Protein AF-A0A8T9QA98-F1 (afdb_monomer)

Mean predicted aligned error: 7.24 Å

Structure (mmCIF, N/CA/C/O backbone):
data_AF-A0A8T9QA98-F1
#
_entry.id   AF-A0A8T9QA98-F1
#
loop_
_atom_site.group_PDB
_atom_site.id
_atom_site.type_symbol
_atom_site.label_atom_id
_atom_site.label_alt_id
_atom_site.label_comp_id
_atom_site.label_asym_id
_atom_site.label_entity_id
_atom_site.label_seq_id
_atom_site.pdbx_PDB_ins_code
_atom_site.Cartn_x
_atom_site.Cartn_y
_atom_site.Cartn_z
_atom_site.occupancy
_atom_site.B_iso_or_equiv
_atom_site.auth_seq_id
_atom_site.auth_comp_id
_atom_site.auth_asym_id
_atom_site.auth_atom_id
_atom_site.pdbx_PDB_model_num
ATOM 1 N N . MET A 1 1 ? -3.433 9.369 -14.664 1.00 54.75 1 MET A N 1
ATOM 2 C CA . MET A 1 1 ? -4.453 8.306 -14.718 1.00 54.75 1 MET A CA 1
ATOM 3 C C . MET A 1 1 ? -4.608 7.830 -16.145 1.00 54.75 1 MET A C 1
ATOM 5 O O . MET A 1 1 ? -4.966 8.622 -17.011 1.00 54.75 1 MET A O 1
ATOM 9 N N . LYS A 1 2 ? -4.275 6.567 -16.401 1.00 62.75 2 LYS A N 1
ATOM 10 C CA . LYS A 1 2 ? -4.572 5.900 -17.676 1.00 62.75 2 LYS A CA 1
ATOM 11 C C . LYS A 1 2 ? -6.025 5.414 -17.640 1.00 62.75 2 LYS A C 1
ATOM 13 O O . LYS A 1 2 ? -6.578 5.207 -16.565 1.00 62.75 2 LYS A O 1
ATOM 18 N N . LEU A 1 3 ? -6.634 5.160 -18.800 1.00 60.25 3 LEU A N 1
ATOM 19 C CA . LEU A 1 3 ? -7.980 4.561 -18.889 1.00 60.25 3 LEU A CA 1
ATOM 20 C C . LEU A 1 3 ? -8.080 3.228 -18.110 1.00 60.25 3 LEU A C 1
ATOM 22 O O . LEU A 1 3 ? -9.134 2.874 -17.590 1.00 60.25 3 LEU A O 1
ATOM 26 N N . GLN A 1 4 ? -6.947 2.534 -17.968 1.00 66.62 4 GLN A N 1
ATOM 27 C CA . GLN A 1 4 ? -6.782 1.324 -17.161 1.00 66.62 4 GLN A CA 1
ATOM 28 C C . GLN A 1 4 ? -7.070 1.546 -15.667 1.00 66.62 4 GLN A C 1
ATOM 30 O O . GLN A 1 4 ? -7.683 0.679 -15.047 1.00 66.62 4 GLN A O 1
ATOM 35 N N . ASP A 1 5 ? -6.719 2.710 -15.100 1.00 69.81 5 ASP A N 1
ATOM 36 C CA . ASP A 1 5 ? -7.019 3.033 -13.698 1.00 69.81 5 ASP A CA 1
ATOM 37 C C . ASP A 1 5 ? -8.541 3.088 -13.469 1.00 69.81 5 ASP A C 1
ATOM 39 O O . ASP A 1 5 ? -9.022 2.646 -12.429 1.00 69.81 5 ASP A O 1
ATOM 43 N N . LEU A 1 6 ? -9.322 3.572 -14.442 1.00 70.75 6 LEU A N 1
ATOM 44 C CA . LEU A 1 6 ? -10.775 3.740 -14.303 1.00 70.75 6 LEU A CA 1
ATOM 45 C C . LEU A 1 6 ? -11.527 2.398 -14.259 1.00 70.75 6 LEU A C 1
ATOM 47 O O . LEU A 1 6 ? -12.537 2.279 -13.570 1.00 70.75 6 LEU A O 1
ATOM 51 N N . LEU A 1 7 ? -11.024 1.387 -14.972 1.00 77.81 7 LEU A N 1
ATOM 52 C CA . LEU A 1 7 ? -11.632 0.054 -15.053 1.00 77.81 7 LEU A CA 1
ATOM 53 C C . LEU A 1 7 ? -11.106 -0.903 -13.978 1.00 77.81 7 LEU A C 1
ATOM 55 O O . LEU A 1 7 ? -11.885 -1.630 -13.366 1.00 77.81 7 LEU A O 1
ATOM 59 N N . LEU A 1 8 ? -9.796 -0.905 -13.719 1.00 81.81 8 LEU A N 1
ATOM 60 C CA . LEU A 1 8 ? -9.187 -1.853 -12.781 1.00 81.81 8 LEU A CA 1
ATOM 61 C C . LEU A 1 8 ? -9.444 -1.469 -11.323 1.00 81.81 8 LEU A C 1
ATOM 63 O O . LEU A 1 8 ? -9.686 -2.345 -10.496 1.00 81.81 8 LEU A O 1
ATOM 67 N N . THR A 1 9 ? -9.452 -0.177 -10.994 1.00 83.19 9 THR A N 1
ATOM 68 C CA . THR A 1 9 ? -9.669 0.290 -9.615 1.00 83.19 9 THR A CA 1
ATOM 69 C C . THR A 1 9 ? -10.980 -0.214 -8.993 1.00 83.19 9 THR A C 1
ATOM 71 O O . THR A 1 9 ? -10.912 -0.754 -7.888 1.00 83.19 9 THR A O 1
ATOM 74 N N . PRO A 1 10 ? -12.165 -0.116 -9.637 1.00 85.75 10 PRO A N 1
ATOM 75 C CA . PRO A 1 10 ? -13.402 -0.636 -9.047 1.00 85.75 10 PRO A CA 1
ATOM 76 C C . PRO A 1 10 ? -13.395 -2.163 -8.887 1.00 85.75 10 PRO A C 1
ATOM 78 O O . PRO A 1 10 ? -13.896 -2.666 -7.881 1.00 85.75 10 PRO A O 1
ATOM 81 N N . ILE A 1 11 ? -12.777 -2.901 -9.816 1.00 88.38 11 ILE A N 1
ATOM 82 C CA . ILE A 1 11 ? -12.639 -4.364 -9.724 1.00 88.38 11 ILE A CA 1
ATOM 83 C C . ILE A 1 11 ? -11.776 -4.735 -8.514 1.00 88.38 11 ILE A C 1
ATOM 85 O O . ILE A 1 11 ? -12.178 -5.547 -7.680 1.00 88.38 11 ILE A O 1
ATOM 89 N N . TYR A 1 12 ? -10.614 -4.099 -8.366 1.00 88.12 12 TYR A N 1
ATOM 90 C CA . TYR A 1 12 ? -9.729 -4.341 -7.230 1.00 88.12 12 TYR A CA 1
ATOM 91 C C . TYR A 1 12 ? -10.344 -3.896 -5.906 1.00 88.12 12 TYR A C 1
ATOM 93 O O . TYR A 1 12 ? -10.205 -4.604 -4.913 1.00 88.12 12 TYR A O 1
ATOM 10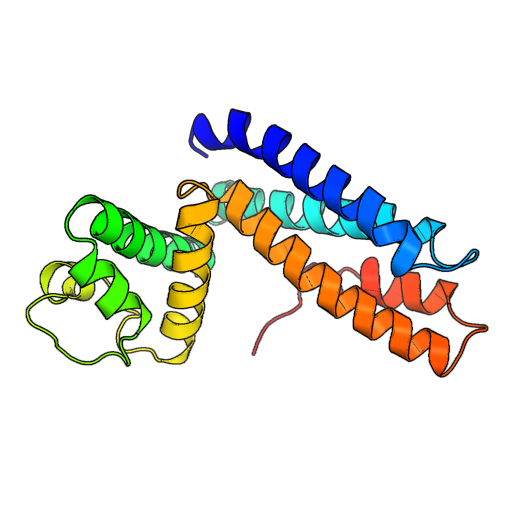1 N N . LEU A 1 13 ? -11.084 -2.785 -5.876 1.00 89.00 13 LEU A N 1
ATOM 102 C CA . LEU A 1 13 ? -11.862 -2.394 -4.699 1.00 89.00 13 LEU A CA 1
ATOM 103 C C . LEU A 1 13 ? -12.863 -3.482 -4.307 1.00 89.00 13 LEU A C 1
ATOM 105 O O . LEU A 1 13 ? -12.940 -3.823 -3.128 1.00 89.00 13 LEU A O 1
ATOM 109 N N . ALA A 1 14 ? -13.589 -4.059 -5.268 1.00 90.81 14 ALA A N 1
ATOM 110 C CA . ALA A 1 14 ? -14.512 -5.157 -4.996 1.00 90.81 14 ALA A CA 1
ATOM 111 C C . ALA A 1 14 ? -13.785 -6.383 -4.419 1.00 90.81 14 ALA A C 1
ATOM 113 O O . ALA A 1 14 ? -14.246 -6.952 -3.429 1.00 90.81 14 ALA A O 1
ATOM 114 N N . ILE A 1 15 ? -12.616 -6.741 -4.963 1.00 91.19 15 ILE A N 1
ATOM 115 C CA . ILE A 1 15 ? -11.771 -7.825 -4.437 1.00 91.19 15 ILE A CA 1
ATOM 116 C C . ILE A 1 15 ? -11.319 -7.516 -3.003 1.00 91.19 15 ILE A C 1
ATOM 118 O O . ILE A 1 15 ? -11.490 -8.349 -2.112 1.00 91.19 15 ILE A O 1
ATOM 122 N N . PHE A 1 16 ? -10.797 -6.313 -2.742 1.00 91.62 16 PHE A N 1
ATOM 123 C CA . PHE A 1 16 ? -10.349 -5.919 -1.404 1.00 91.62 16 PHE A CA 1
ATOM 124 C C . PHE A 1 16 ? -11.488 -5.913 -0.392 1.00 91.62 16 PHE A C 1
ATOM 126 O O . PHE A 1 16 ? -11.302 -6.398 0.724 1.00 91.62 16 PHE A O 1
ATOM 133 N N . TYR A 1 17 ? -12.671 -5.420 -0.763 1.00 92.25 17 TYR A N 1
ATOM 134 C CA . TYR A 1 17 ? -13.841 -5.500 0.105 1.00 92.25 17 TYR A CA 1
ATOM 135 C C . TYR A 1 17 ? -14.284 -6.947 0.320 1.00 92.25 17 TYR A C 1
ATOM 137 O O . TYR A 1 17 ? -14.571 -7.310 1.457 1.00 92.25 17 TYR A O 1
ATOM 145 N N . GLY A 1 18 ? -14.273 -7.798 -0.709 1.00 91.25 18 GLY A N 1
ATOM 146 C CA . GLY A 1 18 ? -14.565 -9.229 -0.578 1.00 91.25 18 GLY A CA 1
ATOM 147 C C . GLY A 1 18 ? -13.649 -9.916 0.439 1.00 91.25 18 GLY A C 1
ATOM 148 O O . GLY A 1 18 ? -14.128 -10.555 1.381 1.00 91.25 18 GLY A O 1
ATOM 149 N N . ILE A 1 19 ? -12.335 -9.695 0.324 1.00 91.38 19 ILE A N 1
ATOM 150 C CA . ILE A 1 19 ? -11.340 -10.180 1.293 1.00 91.38 19 ILE A CA 1
ATOM 151 C C . ILE A 1 19 ? -11.619 -9.592 2.681 1.00 91.38 19 ILE A C 1
ATOM 153 O O . ILE A 1 19 ? -11.649 -10.326 3.670 1.00 91.38 19 ILE A O 1
ATOM 157 N N . ALA A 1 20 ? -11.877 -8.286 2.775 1.00 90.81 20 ALA A N 1
ATOM 158 C CA . ALA A 1 20 ? -12.156 -7.616 4.039 1.00 90.81 20 ALA A CA 1
ATOM 159 C C . ALA A 1 20 ? -13.390 -8.197 4.741 1.00 90.81 20 ALA A C 1
ATOM 161 O O . ALA A 1 20 ? -13.337 -8.456 5.942 1.00 90.81 20 ALA A O 1
ATOM 162 N N . TYR A 1 21 ? -14.484 -8.459 4.021 1.00 90.62 21 TYR A N 1
ATOM 163 C CA . TYR A 1 21 ? -15.680 -9.087 4.585 1.00 90.62 21 TYR A CA 1
ATOM 164 C C . TYR A 1 21 ? -15.427 -10.535 5.022 1.00 90.62 21 TYR A C 1
ATOM 166 O O . TYR A 1 21 ? -15.920 -10.921 6.085 1.00 90.62 21 TYR A O 1
ATOM 174 N N . GLY A 1 22 ? -14.621 -11.300 4.277 1.00 90.12 22 GLY A N 1
ATOM 175 C CA . GLY A 1 22 ? -14.226 -12.663 4.651 1.00 90.12 22 GLY A CA 1
ATOM 176 C C . GLY A 1 22 ? -13.334 -12.720 5.897 1.00 90.12 22 GLY A C 1
ATOM 177 O O . GLY A 1 22 ? -13.529 -13.559 6.777 1.00 90.12 22 GLY A O 1
ATOM 178 N N . VAL A 1 23 ? -12.383 -11.792 6.024 1.00 89.94 23 VAL A N 1
ATOM 179 C CA . VAL A 1 23 ? -11.446 -11.731 7.160 1.00 89.94 23 VAL A CA 1
ATOM 180 C C . VAL A 1 23 ? -12.087 -11.101 8.399 1.00 89.94 23 VAL A C 1
ATOM 182 O O . VAL A 1 23 ? -11.784 -11.516 9.519 1.00 89.94 23 VAL A O 1
ATOM 185 N N . ARG A 1 24 ? -13.025 -10.156 8.230 1.00 87.62 24 ARG A N 1
ATOM 186 C CA . ARG A 1 24 ? -13.707 -9.429 9.319 1.00 87.62 24 ARG A CA 1
ATOM 187 C C . ARG A 1 24 ? -14.248 -10.359 10.402 1.00 87.62 24 ARG A C 1
ATOM 189 O O . ARG A 1 24 ? -14.153 -10.021 11.575 1.00 87.62 24 ARG A O 1
ATOM 196 N N . GLY A 1 25 ? -14.799 -11.517 10.044 1.00 84.38 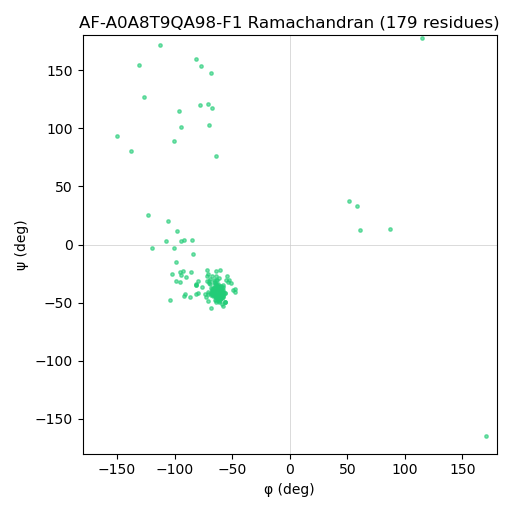25 GLY A N 1
ATOM 197 C CA . GLY A 1 25 ? -15.319 -12.477 11.026 1.00 84.38 25 GLY A CA 1
ATOM 198 C C . GLY A 1 25 ? -14.253 -13.046 11.970 1.00 84.38 25 GLY A C 1
ATOM 199 O O . GLY A 1 25 ? -14.558 -13.330 13.120 1.00 84.38 25 GLY A O 1
ATOM 200 N N . LYS A 1 26 ? -13.003 -13.167 11.506 1.00 87.00 26 LYS A N 1
ATOM 201 C CA . LYS A 1 26 ? -11.885 -13.751 12.265 1.00 87.00 26 LYS A CA 1
ATOM 202 C C . LYS A 1 26 ? -11.104 -12.720 13.081 1.00 87.00 26 LYS A C 1
ATOM 204 O O . LYS A 1 26 ? -10.511 -13.067 14.094 1.00 87.00 26 LYS A O 1
ATOM 209 N N . VAL A 1 27 ? -11.078 -11.463 12.631 1.00 85.94 27 VAL A N 1
ATOM 210 C CA . VAL A 1 27 ? -10.231 -10.404 13.219 1.00 85.94 27 VAL A CA 1
ATOM 211 C C . VAL A 1 27 ? -11.011 -9.361 14.021 1.00 85.94 27 VAL A C 1
ATOM 213 O O . VAL A 1 27 ? -10.428 -8.376 14.479 1.00 85.94 27 VAL A O 1
ATOM 216 N N . THR A 1 28 ? -12.329 -9.529 14.169 1.00 86.75 28 THR A N 1
ATOM 217 C CA . THR A 1 28 ? -13.191 -8.576 14.882 1.00 86.75 28 THR A CA 1
ATOM 218 C C . THR A 1 28 ? -14.091 -9.259 15.909 1.00 86.75 28 THR A C 1
ATOM 220 O O . THR A 1 28 ? -14.454 -10.418 15.757 1.00 86.75 28 THR A O 1
ATOM 223 N N . ASN A 1 29 ? -14.491 -8.497 16.930 1.00 84.06 29 ASN A N 1
ATOM 224 C CA . ASN A 1 29 ? -15.431 -8.896 17.980 1.00 84.06 29 ASN A CA 1
ATOM 225 C C . ASN A 1 29 ? -16.728 -8.081 17.854 1.00 84.06 29 ASN A C 1
ATOM 227 O O . ASN A 1 29 ? -16.764 -7.088 17.123 1.00 84.06 29 ASN A O 1
ATOM 231 N N . ALA A 1 30 ? -17.770 -8.423 18.623 1.00 83.38 30 ALA A N 1
ATOM 232 C CA . ALA A 1 30 ? -19.065 -7.724 18.609 1.00 83.38 30 ALA A CA 1
ATOM 233 C C . ALA A 1 30 ? -18.942 -6.184 18.675 1.00 83.38 30 ALA A C 1
ATOM 235 O O . ALA A 1 30 ? -19.639 -5.468 17.958 1.00 83.38 30 ALA A O 1
ATOM 236 N N . PHE A 1 31 ? -17.990 -5.672 19.462 1.00 80.88 31 PHE A N 1
ATOM 237 C CA . PHE A 1 31 ? -17.752 -4.234 19.627 1.00 80.88 31 PHE A CA 1
ATOM 238 C C . PHE A 1 31 ? -16.912 -3.594 18.509 1.00 80.88 31 PHE A C 1
ATOM 240 O O . PHE A 1 31 ? -17.142 -2.437 18.150 1.00 80.88 31 PHE A O 1
ATOM 247 N N . THR A 1 32 ? -15.940 -4.318 17.945 1.00 84.62 32 THR A N 1
ATOM 248 C CA . THR A 1 32 ? -14.973 -3.767 16.975 1.00 84.62 32 THR A CA 1
ATOM 249 C C . THR A 1 32 ? -15.414 -3.953 15.527 1.00 84.62 32 THR A C 1
ATOM 251 O O . THR A 1 32 ? -15.043 -3.169 14.653 1.00 84.62 32 THR A O 1
ATOM 254 N N . ARG A 1 33 ? -16.288 -4.932 15.270 1.00 85.94 33 ARG A N 1
ATOM 255 C CA . ARG A 1 33 ? -16.797 -5.293 13.942 1.00 85.94 33 ARG A CA 1
ATOM 256 C C . ARG A 1 33 ? -17.430 -4.120 13.196 1.00 85.94 33 ARG A C 1
ATOM 258 O O . ARG A 1 33 ? -17.380 -4.091 11.964 1.00 85.94 33 ARG A O 1
ATOM 265 N N . ARG A 1 34 ? -18.015 -3.157 13.915 1.00 86.88 34 ARG A N 1
ATOM 266 C CA . ARG A 1 34 ? -18.628 -1.948 13.337 1.00 86.88 34 ARG A CA 1
ATOM 267 C C . ARG A 1 34 ? -17.620 -0.937 12.782 1.00 86.88 34 ARG A C 1
ATOM 269 O O . ARG A 1 34 ? -17.995 -0.138 11.941 1.00 86.88 34 ARG A O 1
ATOM 276 N N . TYR A 1 35 ? -16.364 -0.984 13.228 1.00 87.00 35 TYR A N 1
ATOM 277 C CA . TYR A 1 35 ? -15.324 -0.027 12.835 1.00 87.00 35 TYR A CA 1
ATOM 278 C C . TYR A 1 35 ? -14.452 -0.509 11.680 1.00 87.00 35 TYR A C 1
ATOM 280 O O . TYR A 1 35 ? -13.904 0.316 10.964 1.00 87.00 35 TYR A O 1
ATOM 288 N N . PHE A 1 36 ? -14.353 -1.823 11.474 1.00 89.38 36 PHE A N 1
ATOM 289 C CA . PHE A 1 36 ? -13.436 -2.416 10.500 1.00 89.38 36 PHE A CA 1
ATOM 290 C C . PHE A 1 36 ? -13.653 -1.909 9.067 1.00 89.38 36 PHE A C 1
ATOM 292 O O . PHE A 1 36 ? -12.722 -1.412 8.445 1.00 89.38 36 PHE A O 1
ATOM 299 N N . ILE A 1 37 ? -14.890 -1.987 8.560 1.00 91.31 37 ILE A N 1
ATOM 300 C CA . ILE A 1 37 ? -15.201 -1.568 7.186 1.00 91.31 37 ILE A CA 1
ATOM 301 C C . ILE A 1 37 ? -15.129 -0.041 7.035 1.00 91.31 37 ILE A C 1
ATOM 303 O O . ILE A 1 37 ? -14.415 0.395 6.141 1.00 91.31 37 ILE A O 1
ATOM 307 N N . PRO A 1 38 ? -15.741 0.788 7.910 1.00 90.00 38 PRO A N 1
ATOM 308 C CA . PRO A 1 38 ? -15.594 2.242 7.806 1.00 90.00 38 PRO A CA 1
ATOM 309 C C . PRO A 1 38 ? -14.140 2.723 7.873 1.00 90.00 38 PRO A C 1
ATOM 311 O O . PRO A 1 38 ? -13.761 3.622 7.128 1.00 90.00 38 PRO A O 1
ATOM 314 N N . ALA A 1 39 ? -13.314 2.112 8.728 1.00 88.62 39 ALA A N 1
ATOM 315 C CA . ALA A 1 39 ? -11.899 2.450 8.828 1.00 88.62 39 ALA A CA 1
ATOM 316 C C . ALA A 1 39 ? -11.119 2.047 7.565 1.00 88.62 39 ALA A C 1
ATOM 318 O O . ALA A 1 39 ? -10.290 2.819 7.086 1.00 88.62 39 ALA A O 1
ATOM 319 N N . LEU A 1 40 ? -11.415 0.880 6.982 1.00 90.12 40 LEU A N 1
ATOM 320 C CA . LEU A 1 40 ? -10.834 0.463 5.705 1.00 90.12 40 LEU A CA 1
ATOM 321 C C . LEU A 1 40 ? -11.270 1.384 4.558 1.00 90.12 40 LEU A C 1
ATOM 323 O O . LEU A 1 40 ? -10.444 1.791 3.747 1.00 90.12 40 LEU A O 1
ATOM 327 N N . THR A 1 41 ? -12.549 1.758 4.506 1.00 90.38 41 THR A N 1
ATOM 328 C CA . THR A 1 41 ? -13.071 2.693 3.504 1.00 90.38 41 THR A CA 1
ATOM 329 C C . THR A 1 41 ? -12.389 4.047 3.616 1.00 90.38 41 THR A C 1
ATOM 331 O O . THR A 1 41 ? -11.921 4.564 2.606 1.00 90.38 41 THR A O 1
ATOM 334 N N . ALA A 1 42 ? -12.248 4.590 4.831 1.00 88.38 42 ALA A N 1
ATOM 335 C CA . ALA A 1 42 ? -11.470 5.804 5.057 1.00 88.38 42 ALA A CA 1
ATOM 336 C C . ALA A 1 42 ? -10.030 5.640 4.540 1.00 88.38 42 ALA A C 1
ATOM 338 O O . ALA A 1 42 ? -9.538 6.529 3.846 1.00 88.38 42 ALA A O 1
ATOM 339 N N . LYS A 1 43 ? -9.406 4.470 4.779 1.00 88.12 43 LYS A N 1
ATOM 340 C CA . LYS A 1 43 ? -8.056 4.136 4.299 1.00 88.12 43 LYS A CA 1
ATOM 341 C C . LYS A 1 43 ? -7.934 4.080 2.770 1.00 88.12 43 LYS A C 1
ATOM 343 O O . LYS A 1 43 ? -6.893 4.444 2.222 1.00 88.12 43 LYS A O 1
ATOM 348 N N . PHE A 1 44 ? -8.960 3.638 2.060 1.00 90.00 44 PHE A N 1
ATOM 349 C CA . PHE A 1 44 ? -8.943 3.634 0.598 1.00 90.00 44 PHE A CA 1
ATOM 350 C C . PHE A 1 44 ? -9.249 5.008 0.013 1.00 90.00 44 PHE A C 1
ATOM 352 O O . PHE A 1 44 ? -8.557 5.441 -0.906 1.00 90.00 44 PHE A O 1
ATOM 359 N N . VAL A 1 45 ? -10.218 5.727 0.580 1.00 89.06 45 VAL A N 1
ATOM 360 C CA . VAL A 1 45 ? -10.594 7.065 0.110 1.00 89.06 45 VAL A CA 1
ATOM 361 C C . VAL A 1 45 ? -9.424 8.035 0.216 1.00 89.06 45 VAL A C 1
ATOM 363 O O . VAL A 1 45 ? -9.127 8.713 -0.761 1.00 89.06 45 VAL A O 1
ATOM 366 N N . GLY A 1 46 ? -8.714 8.087 1.345 1.00 84.94 46 GLY A N 1
ATOM 367 C CA . GLY A 1 46 ? -7.566 8.991 1.451 1.00 84.94 46 GLY A CA 1
ATOM 368 C C . GLY A 1 46 ? -6.355 8.552 0.626 1.00 84.94 46 GLY A C 1
ATOM 369 O O . GLY A 1 46 ? -5.623 9.418 0.169 1.00 84.94 46 GLY A O 1
ATOM 370 N N . ALA A 1 47 ? -6.165 7.257 0.346 1.00 85.75 47 ALA A N 1
ATOM 371 C CA . ALA A 1 47 ? -5.097 6.795 -0.542 1.00 85.75 47 ALA A CA 1
ATOM 372 C C . ALA A 1 47 ? -5.361 7.245 -1.987 1.00 85.75 47 ALA A C 1
ATOM 374 O O . ALA A 1 47 ? -4.462 7.753 -2.656 1.00 85.75 47 ALA A O 1
ATOM 375 N N . ILE A 1 48 ? -6.614 7.130 -2.439 1.00 85.00 48 ILE A N 1
ATOM 376 C CA . ILE A 1 48 ? -7.051 7.644 -3.741 1.00 85.00 48 ILE A CA 1
ATOM 377 C C . ILE A 1 48 ? -6.951 9.173 -3.767 1.00 85.00 48 ILE A C 1
ATOM 379 O O . ILE A 1 48 ? -6.384 9.722 -4.707 1.00 85.00 48 ILE A O 1
ATOM 383 N N . ALA A 1 49 ? -7.447 9.866 -2.737 1.00 84.94 49 ALA A N 1
ATOM 384 C CA . ALA A 1 49 ? -7.402 11.325 -2.660 1.00 84.94 49 ALA A CA 1
ATOM 385 C C . ALA A 1 49 ? -5.963 11.858 -2.671 1.00 84.94 49 ALA A C 1
ATOM 387 O O . ALA A 1 49 ? -5.670 12.795 -3.407 1.00 84.94 49 ALA A O 1
ATOM 388 N N . LEU A 1 50 ? -5.050 11.232 -1.924 1.00 81.19 50 LEU A N 1
ATOM 389 C CA . LEU A 1 50 ? -3.629 11.572 -1.937 1.00 81.19 50 LEU A CA 1
ATOM 390 C C . LEU A 1 50 ? -3.042 11.376 -3.338 1.00 81.19 50 LEU A C 1
ATOM 392 O O . LEU A 1 50 ? -2.393 12.279 -3.858 1.00 81.19 50 LEU A O 1
ATOM 396 N N . GLY A 1 51 ? -3.327 10.242 -3.983 1.00 78.00 51 GLY A N 1
ATOM 397 C CA . GLY A 1 51 ? -2.899 9.987 -5.359 1.00 78.00 51 GLY A CA 1
ATOM 398 C C . GLY A 1 51 ? -3.407 11.041 -6.349 1.00 78.00 51 GLY A C 1
ATOM 399 O O . GLY A 1 51 ? -2.646 11.516 -7.190 1.00 78.00 51 GLY A O 1
ATOM 400 N N . LEU A 1 52 ? -4.667 11.466 -6.210 1.00 79.94 52 LEU A N 1
ATOM 401 C CA . LEU A 1 52 ? -5.256 12.541 -7.013 1.00 79.94 52 LEU A CA 1
ATOM 402 C C . LEU A 1 52 ? -4.563 13.885 -6.759 1.00 79.94 52 LEU A C 1
ATOM 404 O O . LEU A 1 52 ? -4.225 14.575 -7.716 1.00 79.94 52 LEU A O 1
ATOM 408 N N . VAL A 1 53 ? -4.304 14.248 -5.501 1.00 82.00 53 VAL A N 1
ATOM 409 C CA . VAL A 1 53 ? -3.606 15.496 -5.149 1.00 82.00 53 VAL A CA 1
ATOM 410 C C . VAL A 1 53 ? -2.188 15.504 -5.715 1.00 82.00 53 VAL A C 1
ATOM 412 O O . VAL A 1 53 ? -1.799 16.468 -6.370 1.00 82.00 53 VAL A O 1
ATOM 415 N N . TYR A 1 54 ? -1.419 14.429 -5.537 1.00 73.62 54 TYR A N 1
ATOM 416 C CA . TYR A 1 54 ? -0.073 14.343 -6.111 1.00 73.62 54 TYR A CA 1
ATOM 417 C C . TYR A 1 54 ? -0.108 14.489 -7.636 1.00 73.62 54 TYR A C 1
ATOM 419 O O . TYR A 1 54 ? 0.707 15.216 -8.201 1.00 73.62 54 TYR A O 1
ATOM 427 N N . GLN A 1 55 ? -1.076 13.854 -8.302 1.00 73.81 55 GLN A N 1
ATOM 428 C CA . GLN A 1 55 ? -1.172 13.895 -9.758 1.00 73.81 55 GLN A CA 1
ATOM 429 C C . GLN A 1 55 ? -1.637 15.239 -10.318 1.00 73.81 55 GLN A C 1
ATOM 431 O O . GLN A 1 55 ? -1.069 15.701 -11.303 1.00 73.81 55 GLN A O 1
ATOM 436 N N . PHE A 1 56 ? -2.676 15.843 -9.744 1.00 76.50 56 PHE A N 1
ATOM 437 C CA . PHE A 1 56 ? -3.303 17.042 -10.306 1.00 76.50 56 PHE A CA 1
ATOM 438 C C . PHE A 1 56 ? -2.759 18.347 -9.727 1.00 76.50 56 PHE A C 1
ATOM 440 O O . PHE A 1 56 ? -2.827 19.368 -10.403 1.00 76.50 56 PHE A O 1
ATOM 447 N N . TYR A 1 57 ? -2.230 18.328 -8.501 1.00 76.06 5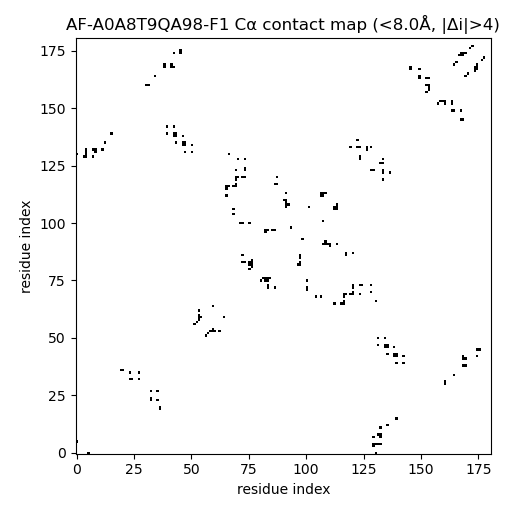7 TYR A N 1
ATOM 448 C CA . TYR A 1 57 ? -1.778 19.537 -7.814 1.00 76.06 57 TYR A CA 1
ATOM 449 C C . TYR A 1 57 ? -0.255 19.683 -7.809 1.00 76.06 57 TYR A C 1
ATOM 451 O O . TYR A 1 57 ? 0.257 20.749 -8.133 1.00 76.06 57 TYR A O 1
ATOM 459 N N . TYR A 1 58 ? 0.481 18.621 -7.464 1.00 71.62 58 TYR A N 1
ATOM 460 C CA . TYR A 1 58 ? 1.944 18.701 -7.350 1.00 71.62 58 TYR A CA 1
ATOM 461 C C . TYR A 1 58 ? 2.680 18.476 -8.673 1.00 71.62 58 TYR A C 1
ATOM 463 O O . TYR A 1 58 ? 3.818 18.917 -8.810 1.00 71.62 58 TYR A O 1
ATOM 471 N N . GLY A 1 59 ? 2.068 17.782 -9.640 1.00 64.06 59 GLY A N 1
ATOM 472 C CA . GLY A 1 59 ? 2.689 17.499 -10.941 1.00 64.06 59 GLY A CA 1
ATOM 473 C C . GLY A 1 59 ? 3.980 16.667 -10.859 1.00 64.06 59 GLY A C 1
ATOM 474 O O . GLY A 1 59 ? 4.712 16.576 -11.842 1.00 64.06 59 GLY A O 1
ATOM 475 N N . GLY A 1 60 ? 4.275 16.074 -9.695 1.00 70.75 60 GLY A N 1
ATOM 476 C CA . GLY A 1 60 ? 5.529 15.388 -9.395 1.00 70.75 60 GLY A CA 1
ATOM 477 C C . GLY A 1 60 ? 5.668 15.020 -7.913 1.00 70.75 60 GLY A C 1
ATOM 478 O O . GLY A 1 60 ? 4.693 15.018 -7.159 1.00 70.75 60 GLY A O 1
ATOM 479 N N . GLY A 1 61 ? 6.892 14.680 -7.502 1.00 77.25 61 GLY A N 1
ATOM 480 C CA . GLY A 1 61 ? 7.250 14.313 -6.128 1.00 77.25 61 GLY A CA 1
ATOM 481 C C . GLY A 1 61 ? 7.708 12.862 -5.986 1.00 77.25 61 GLY A C 1
ATOM 482 O O . GLY A 1 61 ? 7.695 12.090 -6.947 1.00 77.25 61 GLY A O 1
ATOM 483 N N . ASP A 1 62 ? 8.095 12.480 -4.769 1.00 78.81 62 ASP A N 1
ATOM 484 C CA . ASP A 1 62 ? 8.729 11.181 -4.525 1.00 78.81 62 ASP A CA 1
ATOM 485 C C . ASP A 1 62 ? 7.858 10.002 -4.952 1.00 78.81 62 ASP A C 1
ATOM 487 O O . ASP A 1 62 ? 8.351 9.056 -5.556 1.00 78.81 62 ASP A O 1
ATOM 491 N N . THR A 1 63 ? 6.542 10.088 -4.752 1.00 79.38 63 THR A N 1
ATOM 492 C CA . THR A 1 63 ? 5.586 9.067 -5.201 1.00 79.38 63 THR A CA 1
ATOM 493 C C . THR A 1 63 ? 5.670 8.806 -6.708 1.00 79.38 63 THR A C 1
ATOM 495 O O . THR A 1 63 ? 5.648 7.651 -7.133 1.00 79.38 63 THR A O 1
ATOM 498 N N . PHE A 1 64 ? 5.817 9.857 -7.522 1.00 81.56 64 PHE A N 1
ATOM 499 C CA . PHE A 1 64 ? 5.978 9.715 -8.972 1.00 81.56 64 PHE A CA 1
ATOM 500 C C . PHE A 1 64 ? 7.302 9.062 -9.327 1.00 81.56 64 PHE A C 1
ATOM 502 O O . PHE A 1 64 ? 7.353 8.174 -10.179 1.00 81.56 64 PHE A O 1
ATOM 509 N N . ASN A 1 65 ? 8.363 9.457 -8.638 1.00 85.44 65 ASN A N 1
ATOM 510 C CA . ASN A 1 65 ? 9.675 8.872 -8.828 1.00 85.44 65 ASN A CA 1
ATOM 511 C C . ASN A 1 65 ? 9.682 7.377 -8.478 1.00 85.44 65 ASN A C 1
ATOM 513 O O . ASN A 1 65 ? 10.145 6.568 -9.281 1.00 85.44 65 ASN A O 1
ATOM 517 N N . TYR A 1 66 ? 9.051 6.984 -7.365 1.00 86.94 66 TYR A N 1
ATOM 518 C CA . TYR A 1 66 ? 8.854 5.577 -7.009 1.00 86.94 66 TYR A CA 1
ATOM 519 C C . TYR A 1 66 ? 8.132 4.823 -8.125 1.00 86.94 66 TYR A C 1
ATOM 521 O O . TYR A 1 66 ? 8.619 3.791 -8.583 1.00 86.94 66 TYR A O 1
ATOM 529 N N . THR A 1 67 ? 7.013 5.359 -8.623 1.00 85.44 67 THR A N 1
ATOM 530 C CA . THR A 1 67 ? 6.263 4.711 -9.712 1.00 85.44 67 THR A CA 1
ATOM 531 C C . THR A 1 67 ? 7.049 4.628 -11.014 1.00 85.44 67 THR A C 1
ATOM 533 O O . THR A 1 67 ? 6.942 3.634 -11.722 1.00 85.44 67 THR A O 1
ATOM 536 N N . ARG A 1 68 ? 7.890 5.621 -11.317 1.00 87.81 68 ARG A N 1
ATOM 537 C CA . ARG A 1 68 ? 8.742 5.620 -12.509 1.00 87.81 68 ARG A CA 1
ATOM 538 C C . ARG A 1 68 ? 9.813 4.537 -12.431 1.00 87.81 68 ARG A C 1
ATOM 540 O O . ARG A 1 68 ? 10.050 3.847 -13.415 1.00 87.81 68 ARG A O 1
ATOM 547 N N . HIS A 1 69 ? 10.443 4.357 -11.273 1.00 89.06 69 HIS A N 1
ATOM 548 C CA . HIS A 1 69 ? 11.406 3.271 -11.083 1.00 89.06 69 HIS A CA 1
ATOM 549 C C . HIS A 1 69 ? 10.745 1.896 -11.128 1.00 89.06 69 HIS A C 1
ATOM 551 O O . HIS A 1 69 ? 11.284 0.975 -11.741 1.00 89.06 69 HIS A O 1
ATOM 557 N N . VAL A 1 70 ? 9.555 1.774 -10.543 1.00 90.62 70 VAL A N 1
ATOM 558 C CA . VAL A 1 70 ? 8.732 0.566 -10.643 1.00 90.62 70 VAL A CA 1
ATOM 559 C C . VAL A 1 70 ? 8.375 0.250 -12.095 1.00 90.62 70 VAL A C 1
ATOM 561 O O . VAL A 1 70 ? 8.467 -0.910 -12.483 1.00 90.62 70 VAL A O 1
ATOM 564 N N . ASP A 1 71 ? 8.020 1.251 -12.906 1.00 90.12 71 ASP A N 1
ATOM 565 C CA . ASP A 1 71 ? 7.697 1.078 -14.328 1.00 90.12 71 ASP A CA 1
ATOM 566 C C . ASP A 1 71 ? 8.887 0.514 -15.116 1.00 90.12 71 ASP A C 1
ATOM 568 O O . ASP A 1 71 ? 8.718 -0.384 -15.936 1.00 90.12 71 ASP A O 1
ATOM 572 N N . ILE A 1 72 ? 10.110 0.961 -14.814 1.00 90.06 72 ILE A N 1
ATOM 573 C CA . ILE A 1 72 ? 11.323 0.423 -15.446 1.00 90.06 72 ILE A CA 1
ATOM 574 C C . ILE A 1 72 ? 11.504 -1.067 -15.098 1.00 90.06 72 ILE A C 1
ATOM 576 O O . ILE A 1 72 ? 11.782 -1.867 -15.991 1.00 90.06 72 ILE A O 1
ATOM 580 N N . ILE A 1 73 ? 11.300 -1.467 -13.834 1.00 89.56 73 ILE A N 1
ATOM 581 C CA . ILE A 1 73 ? 11.366 -2.889 -13.438 1.00 89.56 73 ILE A CA 1
ATOM 582 C C . ILE A 1 73 ? 10.216 -3.684 -14.072 1.00 89.56 73 ILE A C 1
ATOM 584 O O . ILE A 1 73 ? 10.424 -4.798 -14.549 1.00 89.56 73 ILE A O 1
ATOM 588 N N . TYR A 1 74 ? 9.013 -3.112 -14.137 1.00 90.75 74 TYR A N 1
ATOM 589 C CA . TYR A 1 74 ? 7.855 -3.733 -14.780 1.00 90.75 74 TYR A CA 1
ATOM 590 C C . TYR A 1 74 ? 8.089 -3.985 -16.274 1.00 90.75 74 TYR A C 1
ATOM 592 O O . TYR A 1 74 ? 7.754 -5.047 -16.791 1.00 90.75 74 TYR A O 1
ATOM 600 N N . ARG A 1 75 ? 8.725 -3.046 -16.977 1.00 89.69 75 ARG A N 1
ATOM 601 C CA . ARG A 1 75 ? 9.139 -3.241 -18.371 1.00 89.69 75 ARG A CA 1
ATOM 602 C C . ARG A 1 75 ? 10.205 -4.323 -18.506 1.00 89.69 75 ARG A C 1
ATOM 604 O O . ARG A 1 75 ? 10.091 -5.163 -19.396 1.00 89.69 75 ARG A O 1
ATOM 611 N N . ALA A 1 76 ? 11.174 -4.361 -17.589 1.00 89.25 76 ALA A N 1
ATOM 612 C CA . ALA A 1 76 ? 12.166 -5.432 -17.550 1.00 89.25 76 ALA A CA 1
ATOM 613 C C . ALA A 1 76 ? 11.502 -6.812 -17.412 1.00 89.25 76 ALA A C 1
ATOM 615 O O . ALA A 1 76 ? 11.969 -7.760 -18.028 1.00 89.25 76 ALA A O 1
ATOM 616 N N . PHE A 1 77 ? 10.382 -6.940 -16.688 1.00 88.38 77 PHE A N 1
ATOM 617 C CA . PHE A 1 77 ? 9.653 -8.213 -16.607 1.00 88.38 77 PHE A CA 1
ATOM 618 C C . PHE A 1 77 ? 9.117 -8.704 -17.956 1.00 88.38 77 PHE A C 1
ATOM 620 O O . PHE A 1 77 ? 9.074 -9.913 -18.173 1.00 88.38 77 PHE A O 1
ATOM 627 N N . GLY A 1 78 ? 8.715 -7.796 -18.851 1.00 87.12 78 GLY A N 1
ATOM 628 C CA . GLY A 1 78 ? 8.236 -8.145 -20.192 1.00 87.12 78 GLY A CA 1
ATOM 629 C C . GLY A 1 78 ? 9.358 -8.391 -21.203 1.00 87.12 78 GLY A C 1
ATOM 630 O O . GLY A 1 78 ? 9.213 -9.235 -22.081 1.00 87.12 78 GLY A O 1
ATOM 631 N N . GLU A 1 79 ? 10.473 -7.669 -21.082 1.00 89.31 79 GLU A N 1
ATOM 632 C CA . GLU A 1 79 ? 11.605 -7.755 -22.015 1.00 89.31 79 GLU A CA 1
ATOM 633 C C . GLU A 1 79 ? 12.599 -8.869 -21.635 1.00 89.31 79 GLU A C 1
ATOM 635 O O . GLU A 1 79 ? 13.037 -9.641 -22.485 1.00 89.31 79 GLU A O 1
ATOM 640 N N . SER A 1 80 ? 12.958 -8.972 -20.353 1.00 90.31 80 SER A N 1
ATOM 641 C CA . SER A 1 80 ? 13.900 -9.958 -19.819 1.00 90.31 80 SER A CA 1
ATOM 642 C C . SER A 1 80 ? 13.551 -10.305 -18.365 1.00 90.31 80 SER A C 1
ATOM 644 O O . SER A 1 80 ? 14.040 -9.663 -17.426 1.00 90.31 80 SER A O 1
ATOM 646 N N . PRO A 1 81 ? 12.752 -11.367 -18.135 1.00 87.25 81 PRO A N 1
ATOM 647 C CA . PRO A 1 81 ? 12.380 -11.804 -16.787 1.00 87.25 81 PRO A CA 1
ATOM 648 C C . PRO A 1 81 ? 13.591 -12.045 -15.874 1.00 87.25 81 PRO A C 1
ATOM 650 O O . PRO A 1 81 ? 13.537 -11.785 -14.674 1.00 87.25 81 PRO A O 1
ATOM 653 N N . VAL A 1 82 ? 14.714 -12.485 -16.451 1.00 88.94 82 VAL A N 1
ATOM 654 C CA . VAL A 1 82 ? 15.981 -12.688 -15.735 1.00 88.94 82 VAL A CA 1
ATOM 655 C C . VAL A 1 82 ? 16.535 -11.364 -15.204 1.00 88.94 82 VAL A C 1
ATOM 657 O O . VAL A 1 82 ? 16.944 -11.297 -14.044 1.00 88.94 82 VAL A O 1
ATOM 660 N N . ALA A 1 83 ? 16.523 -10.302 -16.015 1.00 88.25 83 ALA A N 1
ATOM 661 C CA . ALA A 1 83 ? 16.960 -8.977 -15.583 1.00 88.25 83 ALA A CA 1
ATOM 662 C C . ALA A 1 83 ? 16.045 -8.414 -14.487 1.00 88.25 83 ALA A C 1
ATOM 664 O O . ALA A 1 83 ? 16.537 -7.854 -13.510 1.00 88.25 83 ALA A O 1
ATOM 665 N N . ALA A 1 84 ? 14.730 -8.620 -14.597 1.00 87.62 84 ALA A N 1
ATOM 666 C CA . ALA A 1 84 ? 13.768 -8.167 -13.594 1.00 87.62 84 ALA A CA 1
ATOM 667 C C . ALA A 1 84 ? 13.945 -8.859 -12.234 1.00 87.62 84 ALA A C 1
ATOM 669 O O . ALA A 1 84 ? 13.975 -8.193 -11.198 1.00 87.62 84 ALA A O 1
ATOM 670 N N . ILE A 1 85 ? 14.132 -10.183 -12.224 1.00 89.12 85 ILE A N 1
ATOM 671 C CA . ILE A 1 85 ? 14.404 -10.936 -10.989 1.00 89.12 85 ILE A CA 1
ATOM 672 C C . ILE A 1 85 ? 15.721 -10.460 -10.368 1.00 89.12 85 ILE A C 1
ATOM 674 O O . ILE A 1 85 ? 15.770 -10.174 -9.172 1.00 89.12 85 ILE A O 1
ATOM 678 N N . LYS A 1 86 ? 16.774 -10.295 -11.175 1.00 89.62 86 LYS A N 1
ATOM 679 C CA . LYS A 1 86 ? 18.054 -9.750 -10.701 1.00 89.62 86 LYS A CA 1
ATOM 680 C C . LYS A 1 86 ? 17.913 -8.342 -10.121 1.00 89.62 86 LYS A C 1
ATOM 682 O O . LYS A 1 86 ? 18.510 -8.061 -9.090 1.00 89.62 86 LYS A O 1
ATOM 687 N N . LEU A 1 87 ? 17.100 -7.476 -10.725 1.00 88.38 87 LEU A N 1
ATOM 688 C CA . LEU A 1 87 ? 16.813 -6.137 -10.197 1.00 88.38 87 LEU A CA 1
ATOM 689 C C . LEU A 1 87 ? 16.117 -6.191 -8.832 1.00 88.38 87 LEU A C 1
ATOM 691 O O . LEU A 1 87 ? 16.446 -5.399 -7.954 1.00 88.38 87 LEU A O 1
ATOM 695 N N . ILE A 1 88 ? 15.203 -7.139 -8.616 1.00 87.94 88 ILE A N 1
ATOM 696 C CA . ILE A 1 88 ? 14.511 -7.297 -7.327 1.00 87.94 88 ILE A CA 1
ATOM 697 C C . ILE A 1 88 ? 15.455 -7.764 -6.222 1.00 87.94 88 ILE A C 1
ATOM 699 O O . ILE A 1 88 ? 15.332 -7.310 -5.089 1.00 87.94 88 ILE A O 1
ATOM 703 N N . PHE A 1 89 ? 16.410 -8.639 -6.526 1.00 88.12 89 PHE A N 1
ATOM 704 C CA . PHE A 1 89 ? 17.365 -9.140 -5.530 1.00 88.12 89 PHE A CA 1
ATOM 705 C C . PHE A 1 89 ? 18.687 -8.363 -5.497 1.00 88.12 89 PHE A C 1
ATOM 707 O O . PHE A 1 89 ? 19.578 -8.691 -4.715 1.00 88.12 89 PHE A O 1
ATOM 714 N N . SER A 1 90 ? 18.810 -7.312 -6.306 1.00 85.94 90 SER A N 1
ATOM 715 C CA . SER A 1 90 ? 19.989 -6.455 -6.340 1.00 85.94 90 SER A CA 1
ATOM 716 C C . SER A 1 90 ? 20.136 -5.634 -5.055 1.00 85.94 90 SER A C 1
ATOM 718 O O . SER A 1 90 ? 19.154 -5.199 -4.444 1.00 85.94 90 SER A O 1
ATOM 720 N N . HIS A 1 91 ? 21.393 -5.380 -4.689 1.00 81.56 91 HIS A N 1
ATOM 721 C CA . HIS A 1 91 ? 21.803 -4.493 -3.599 1.00 81.56 91 HIS A CA 1
ATOM 722 C C . HIS A 1 91 ? 22.381 -3.160 -4.114 1.00 81.56 91 HIS A C 1
ATOM 724 O O . HIS A 1 91 ? 23.102 -2.479 -3.394 1.00 81.56 91 HIS A O 1
ATOM 730 N N . GLY A 1 92 ? 22.071 -2.780 -5.359 1.00 78.50 92 GLY A N 1
ATOM 731 C CA . GLY A 1 92 ? 22.623 -1.581 -6.007 1.00 78.50 92 GLY A CA 1
ATOM 732 C C . GLY A 1 92 ? 23.956 -1.827 -6.724 1.00 78.50 92 GLY A C 1
ATOM 733 O O . GLY A 1 92 ? 24.650 -0.882 -7.099 1.00 78.50 92 GLY A O 1
ATOM 734 N N . GLU A 1 93 ? 24.318 -3.094 -6.926 1.00 84.19 93 GLU A N 1
ATOM 735 C CA . GLU A 1 93 ? 25.550 -3.503 -7.601 1.00 84.19 93 GLU A CA 1
ATOM 736 C C . GLU A 1 93 ? 25.444 -3.353 -9.122 1.00 84.19 93 GLU A C 1
ATOM 738 O O . GLU A 1 93 ? 24.357 -3.406 -9.706 1.00 84.19 93 GLU A O 1
ATOM 743 N N . PHE A 1 94 ? 26.583 -3.165 -9.785 1.00 80.88 94 PHE A N 1
ATOM 744 C CA . PHE A 1 94 ? 26.629 -3.154 -11.241 1.00 80.88 94 PHE A CA 1
ATOM 745 C C . PHE A 1 94 ? 26.574 -4.590 -11.778 1.00 80.88 94 PHE A C 1
ATOM 747 O O . PHE A 1 94 ? 27.469 -5.386 -11.509 1.00 80.88 94 PHE A O 1
ATOM 754 N N . ASP A 1 95 ? 25.551 -4.899 -12.573 1.00 84.75 95 ASP A N 1
ATOM 755 C CA . ASP A 1 95 ? 25.435 -6.153 -13.321 1.00 84.75 95 ASP A CA 1
ATOM 756 C C . ASP A 1 95 ? 25.201 -5.808 -14.805 1.00 84.75 95 ASP A C 1
ATOM 758 O O . ASP A 1 95 ? 24.273 -5.050 -15.105 1.00 84.75 95 ASP A O 1
ATOM 762 N N . PRO A 1 96 ? 25.997 -6.344 -15.752 1.00 83.19 96 PRO A N 1
ATOM 763 C CA . PRO A 1 96 ? 25.799 -6.121 -17.186 1.00 83.19 96 PRO A CA 1
ATOM 764 C C . PRO A 1 96 ? 24.381 -6.439 -17.677 1.00 83.19 96 PRO A C 1
ATOM 766 O O . PRO A 1 96 ? 23.893 -5.800 -18.606 1.00 83.19 96 PRO A O 1
ATOM 769 N N . VAL A 1 97 ? 23.701 -7.399 -17.041 1.00 84.38 97 VAL A N 1
ATOM 770 C CA . VAL A 1 97 ? 22.330 -7.805 -17.387 1.00 84.38 97 VAL A CA 1
ATOM 771 C C . VAL A 1 97 ? 21.305 -6.744 -16.977 1.00 84.38 97 VAL A C 1
ATOM 773 O O . VAL A 1 97 ? 20.280 -6.590 -17.636 1.00 84.38 97 VAL A O 1
ATOM 776 N N . THR A 1 98 ? 21.564 -6.001 -15.899 1.00 85.81 98 THR A N 1
ATOM 777 C CA . THR A 1 98 ? 20.652 -4.963 -15.388 1.00 85.81 98 THR A CA 1
ATOM 778 C C . THR A 1 98 ? 21.058 -3.553 -15.820 1.00 85.81 98 THR A C 1
ATOM 780 O O . THR A 1 98 ? 20.225 -2.649 -15.773 1.00 85.81 98 THR A O 1
ATOM 783 N N . ALA A 1 99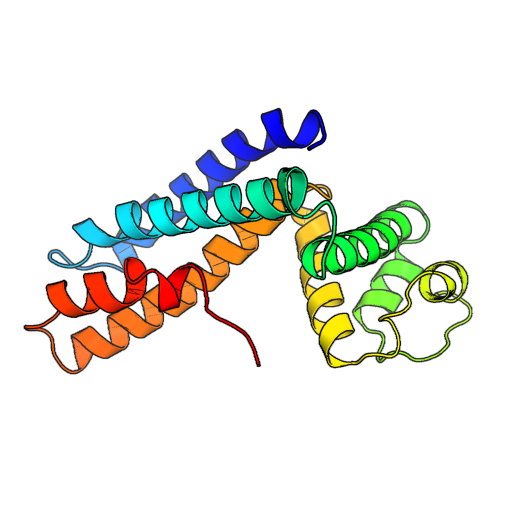 ? 22.291 -3.367 -16.305 1.00 84.31 99 ALA A N 1
ATOM 784 C CA . ALA A 1 99 ? 22.855 -2.095 -16.763 1.00 84.31 99 ALA A CA 1
ATOM 785 C C . ALA A 1 99 ? 21.946 -1.273 -17.707 1.00 84.31 99 ALA A C 1
ATOM 787 O O . ALA A 1 99 ? 21.847 -0.059 -17.499 1.00 84.31 99 ALA A O 1
ATOM 788 N N . PRO A 1 100 ? 21.221 -1.874 -18.679 1.00 86.19 100 PRO A N 1
ATOM 789 C CA . PRO A 1 100 ? 20.301 -1.124 -19.542 1.00 86.19 100 PRO A CA 1
ATOM 790 C C . PRO A 1 100 ? 19.154 -0.443 -18.780 1.00 86.19 100 PRO A C 1
ATOM 792 O O . PRO A 1 100 ? 18.662 0.603 -19.194 1.00 86.19 100 PRO A O 1
ATOM 795 N N . TYR A 1 101 ? 18.740 -1.018 -17.648 1.00 85.94 101 TYR A N 1
ATOM 796 C CA . TYR A 1 101 ? 17.640 -0.523 -16.822 1.00 85.94 101 TYR A CA 1
ATOM 797 C C . TYR A 1 101 ? 18.143 0.424 -15.728 1.00 85.94 101 TYR A C 1
ATOM 799 O O . TYR A 1 101 ? 17.579 1.502 -15.521 1.00 85.94 101 TYR A O 1
ATOM 807 N N . THR A 1 102 ? 19.234 0.054 -15.051 1.00 85.75 102 THR A N 1
ATOM 808 C CA . THR A 1 102 ? 19.770 0.795 -13.897 1.00 85.75 102 THR A CA 1
ATOM 809 C C . THR A 1 102 ? 20.328 2.164 -14.276 1.00 85.75 102 THR A C 1
ATOM 811 O O . THR A 1 102 ? 20.245 3.086 -13.469 1.00 85.75 102 THR A O 1
ATOM 814 N N . GLY A 1 103 ? 20.793 2.353 -15.518 1.00 80.56 103 GLY A N 1
ATOM 815 C CA . GLY A 1 103 ? 21.278 3.649 -16.012 1.00 80.56 103 GLY A CA 1
ATOM 816 C C . GLY A 1 103 ? 20.232 4.773 -15.988 1.00 80.56 103 GLY A C 1
ATOM 817 O O . GLY A 1 103 ? 20.588 5.945 -15.923 1.00 80.56 103 GLY A O 1
ATOM 818 N N . THR A 1 104 ? 18.940 4.430 -15.980 1.00 82.06 104 THR A N 1
ATOM 819 C CA . THR A 1 104 ? 17.832 5.399 -15.869 1.00 82.06 104 THR A CA 1
ATOM 820 C C . THR A 1 104 ? 17.251 5.491 -14.453 1.00 82.06 104 THR A C 1
ATOM 822 O O . THR A 1 104 ? 16.367 6.310 -14.187 1.00 82.06 104 THR A O 1
ATOM 825 N N . MET A 1 105 ? 17.755 4.674 -13.522 1.00 85.50 105 MET A N 1
ATOM 826 C CA . MET A 1 105 ? 17.307 4.619 -12.136 1.00 85.50 105 MET A CA 1
ATOM 827 C C . MET A 1 105 ? 18.253 5.387 -11.209 1.00 85.50 105 MET A C 1
ATOM 829 O O . MET A 1 105 ? 19.164 4.817 -10.614 1.00 85.50 105 MET A O 1
ATOM 833 N N . TYR A 1 106 ? 18.009 6.680 -11.015 1.00 85.19 106 TYR A N 1
ATOM 834 C CA . TYR A 1 106 ? 18.850 7.492 -10.131 1.00 85.19 106 TYR A CA 1
ATOM 835 C C . TYR A 1 106 ? 18.810 7.046 -8.649 1.00 85.19 106 TYR A C 1
ATOM 837 O O . TYR A 1 106 ? 19.809 7.193 -7.949 1.00 85.19 106 TYR A O 1
ATOM 845 N N . TRP A 1 107 ? 17.720 6.418 -8.182 1.00 84.94 107 TRP A N 1
ATOM 846 C CA . TRP A 1 107 ? 17.631 5.812 -6.842 1.00 84.94 107 TRP A CA 1
ATOM 847 C C . TRP A 1 107 ? 18.183 4.386 -6.731 1.00 84.94 107 TRP A C 1
ATOM 849 O O . TRP A 1 107 ? 18.129 3.805 -5.655 1.00 84.94 107 TRP A O 1
ATOM 859 N N . TYR A 1 108 ? 18.771 3.816 -7.787 1.00 83.56 108 TYR A N 1
ATOM 860 C CA . TYR A 1 108 ? 19.314 2.451 -7.739 1.00 83.56 108 TYR A CA 1
ATOM 861 C C . TYR A 1 108 ? 20.424 2.269 -6.693 1.00 83.56 108 TYR A C 1
ATOM 863 O O . TYR A 1 108 ? 20.514 1.229 -6.048 1.00 83.56 108 TYR A O 1
ATOM 871 N N . LYS A 1 109 ? 21.252 3.302 -6.494 1.00 82.88 109 LYS A N 1
ATOM 872 C CA . LYS A 1 109 ? 22.321 3.302 -5.482 1.00 82.88 109 LYS A CA 1
ATOM 873 C C . LYS A 1 109 ? 21.839 3.705 -4.086 1.00 82.88 109 LYS A C 1
ATOM 875 O O . LYS A 1 109 ? 22.609 3.623 -3.134 1.00 82.88 109 LYS A O 1
ATOM 880 N N . SER A 1 110 ? 20.593 4.160 -3.962 1.00 86.62 110 SER A N 1
ATOM 881 C CA . SER A 1 110 ? 20.031 4.619 -2.698 1.00 86.62 110 SER A CA 1
ATOM 882 C C . SER A 1 110 ? 19.281 3.470 -2.034 1.00 86.62 110 SER A C 1
ATOM 884 O O . SER A 1 110 ? 18.180 3.111 -2.444 1.00 86.62 110 SER A O 1
ATOM 886 N N . ALA A 1 111 ? 19.910 2.833 -1.043 1.00 84.00 111 ALA A N 1
ATOM 887 C CA . ALA A 1 111 ? 19.433 1.567 -0.483 1.00 84.00 111 ALA A CA 1
ATOM 888 C C . ALA A 1 111 ? 18.000 1.646 0.081 1.00 84.00 111 ALA A C 1
ATOM 890 O O . ALA A 1 111 ? 17.226 0.697 -0.075 1.00 84.00 111 ALA A O 1
ATOM 891 N N . THR A 1 112 ? 17.643 2.775 0.698 1.00 87.00 112 THR A N 1
ATOM 892 C CA . T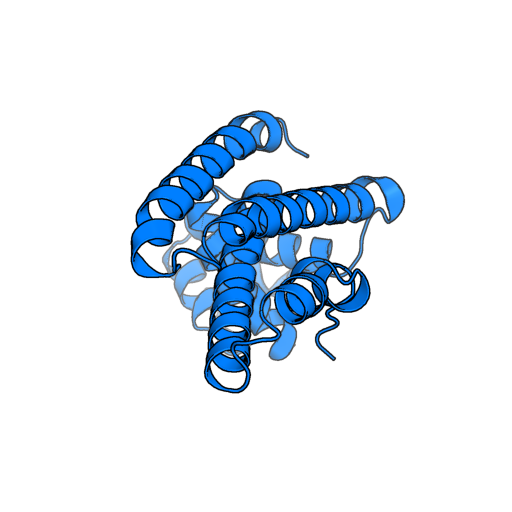HR A 1 112 ? 16.335 3.004 1.328 1.00 87.00 112 THR A CA 1
ATOM 893 C C . THR A 1 112 ? 15.222 3.086 0.286 1.00 87.00 112 THR A C 1
ATOM 895 O O . THR A 1 112 ? 14.259 2.319 0.325 1.00 87.00 112 THR A O 1
ATOM 898 N N . GLU A 1 113 ? 15.374 3.965 -0.698 1.00 88.12 113 GLU A N 1
ATOM 899 C CA . GLU A 1 113 ? 14.412 4.182 -1.774 1.00 88.12 113 GLU A CA 1
ATOM 900 C C . GLU A 1 113 ? 14.327 2.933 -2.653 1.00 88.12 113 GLU A C 1
ATOM 902 O O . GLU A 1 113 ? 13.234 2.476 -2.993 1.00 88.12 113 GLU A O 1
ATOM 907 N N . PHE A 1 114 ? 15.468 2.308 -2.958 1.00 87.75 114 PHE A N 1
ATOM 908 C CA . PHE A 1 114 ? 15.505 1.093 -3.762 1.00 87.75 114 PHE A CA 1
ATOM 909 C C . PHE A 1 114 ? 14.820 -0.091 -3.075 1.00 87.75 114 PHE A C 1
ATOM 911 O O . PHE A 1 114 ? 14.178 -0.905 -3.736 1.00 87.75 114 PHE A O 1
ATOM 918 N N . PHE A 1 115 ? 14.873 -0.194 -1.745 1.00 89.12 115 PHE A N 1
ATOM 919 C CA . PHE A 1 115 ? 14.086 -1.188 -1.011 1.00 89.12 115 PHE A CA 1
ATOM 920 C C . PHE A 1 115 ? 12.578 -1.019 -1.235 1.00 89.12 115 PHE A C 1
ATOM 922 O O . PHE A 1 115 ? 11.892 -1.991 -1.559 1.00 89.12 115 PHE A O 1
ATOM 929 N N . VAL A 1 116 ? 12.073 0.212 -1.147 1.00 88.88 116 VAL A N 1
ATOM 930 C CA . VAL A 1 116 ? 10.655 0.506 -1.405 1.00 88.88 116 VAL A CA 1
ATOM 931 C C . VAL A 1 116 ? 10.295 0.209 -2.864 1.00 88.88 116 VAL A C 1
ATOM 933 O O . VAL A 1 116 ? 9.268 -0.423 -3.119 1.00 88.88 116 VAL A O 1
ATOM 936 N N . ILE A 1 117 ? 11.160 0.581 -3.817 1.00 90.06 117 ILE A N 1
ATOM 937 C CA . ILE A 1 117 ? 10.983 0.284 -5.249 1.00 90.06 117 ILE A CA 1
ATOM 938 C C . ILE A 1 117 ? 10.860 -1.224 -5.486 1.00 90.06 117 ILE A C 1
ATOM 940 O O . ILE A 1 117 ? 9.974 -1.641 -6.226 1.00 90.06 117 ILE A O 1
ATOM 944 N N . ARG A 1 118 ? 11.698 -2.054 -4.853 1.00 90.25 118 ARG A N 1
ATOM 945 C CA . ARG A 1 118 ? 11.664 -3.520 -5.011 1.00 90.25 118 ARG A CA 1
ATOM 946 C C . ARG A 1 118 ? 10.333 -4.118 -4.564 1.00 90.25 118 ARG A C 1
ATOM 948 O O . ARG A 1 118 ? 9.730 -4.897 -5.298 1.00 90.25 118 ARG A O 1
ATOM 955 N N . ILE A 1 119 ? 9.841 -3.713 -3.392 1.00 89.44 119 ILE A N 1
ATOM 956 C CA . ILE A 1 119 ? 8.535 -4.162 -2.884 1.00 89.44 119 ILE A CA 1
ATOM 957 C C . ILE A 1 119 ? 7.417 -3.697 -3.821 1.00 89.44 119 ILE A C 1
ATOM 959 O O . ILE A 1 119 ? 6.530 -4.473 -4.184 1.00 89.44 119 ILE A O 1
ATOM 963 N N . ALA A 1 120 ? 7.472 -2.436 -4.249 1.00 89.38 120 ALA A N 1
ATOM 964 C CA . ALA A 1 120 ? 6.492 -1.869 -5.160 1.00 89.38 120 ALA A CA 1
ATOM 965 C C . ALA A 1 120 ? 6.529 -2.525 -6.551 1.00 89.38 120 ALA A C 1
ATOM 967 O O . ALA A 1 120 ? 5.476 -2.687 -7.157 1.00 89.38 120 ALA A O 1
ATOM 968 N N . ALA A 1 121 ? 7.684 -2.982 -7.033 1.00 89.94 121 ALA A N 1
ATOM 969 C CA . ALA A 1 121 ? 7.811 -3.708 -8.295 1.00 89.94 121 ALA A CA 1
ATOM 970 C C . ALA A 1 121 ? 7.176 -5.104 -8.250 1.00 89.94 121 ALA A C 1
ATOM 972 O O . ALA A 1 121 ? 6.583 -5.551 -9.226 1.00 89.94 121 ALA A O 1
ATOM 973 N N . VAL A 1 122 ? 7.223 -5.785 -7.104 1.00 89.50 122 VAL A N 1
ATOM 974 C CA . VAL A 1 122 ? 6.468 -7.036 -6.929 1.00 89.50 122 VAL A CA 1
ATOM 975 C C . VAL A 1 122 ? 4.965 -6.752 -6.898 1.00 89.50 122 VAL A C 1
ATOM 977 O O . VAL A 1 122 ? 4.181 -7.454 -7.535 1.00 89.50 122 VAL A O 1
ATOM 980 N N . ALA A 1 123 ? 4.548 -5.687 -6.207 1.00 87.56 123 ALA A N 1
ATOM 981 C CA . ALA A 1 123 ? 3.148 -5.267 -6.196 1.00 87.56 123 ALA A CA 1
ATOM 982 C C . ALA A 1 123 ? 2.656 -4.819 -7.586 1.00 87.56 123 ALA A C 1
ATOM 984 O O . ALA A 1 123 ? 1.480 -5.007 -7.898 1.00 87.56 123 ALA A O 1
ATOM 985 N N . SER A 1 124 ? 3.536 -4.272 -8.433 1.00 88.69 124 SER A N 1
ATOM 986 C CA . SER A 1 124 ? 3.175 -3.807 -9.775 1.00 88.69 124 SER A CA 1
ATOM 987 C C . SER A 1 124 ? 2.829 -4.945 -10.732 1.00 88.69 124 SER A C 1
ATOM 989 O O . SER A 1 124 ? 1.963 -4.775 -11.587 1.00 88.69 124 SER A O 1
ATOM 991 N N . LEU A 1 125 ? 3.417 -6.131 -10.553 1.00 87.44 125 LEU A N 1
ATOM 992 C CA . LEU A 1 125 ? 3.024 -7.328 -11.300 1.00 87.44 125 LEU A CA 1
ATOM 993 C C . LEU A 1 125 ? 1.580 -7.733 -11.015 1.00 87.44 125 LEU A C 1
ATOM 995 O O . LEU A 1 125 ? 0.822 -8.028 -11.934 1.00 87.44 125 LEU A O 1
ATOM 999 N N . LEU A 1 126 ? 1.193 -7.714 -9.739 1.00 85.50 126 LEU A N 1
ATOM 1000 C CA . LEU A 1 126 ? -0.168 -8.047 -9.328 1.00 85.50 126 LEU A CA 1
ATOM 1001 C C . LEU A 1 126 ? -1.161 -6.966 -9.758 1.00 85.50 126 LEU A C 1
ATOM 1003 O O . LEU A 1 126 ? -2.305 -7.274 -10.056 1.00 85.50 126 LEU A O 1
ATOM 1007 N N . SER A 1 127 ? -0.734 -5.707 -9.826 1.00 83.19 127 SER A N 1
ATOM 1008 C CA . SER A 1 127 ? -1.594 -4.578 -10.183 1.00 83.19 127 SER A CA 1
ATOM 1009 C C . SER A 1 127 ? -1.616 -4.239 -11.679 1.00 83.19 127 SER A C 1
ATOM 1011 O O . SER A 1 127 ? -2.222 -3.233 -12.055 1.00 83.19 127 SER A O 1
ATOM 1013 N N . PHE A 1 128 ? -0.944 -5.020 -12.534 1.00 84.06 128 PHE A N 1
ATOM 1014 C CA . PHE A 1 128 ? -0.730 -4.697 -13.954 1.00 84.06 128 PHE A CA 1
ATOM 1015 C C . PHE A 1 128 ? -0.144 -3.291 -14.168 1.00 84.06 128 PHE A C 1
ATOM 1017 O O . PHE A 1 128 ? -0.530 -2.575 -15.091 1.00 84.06 128 PHE A O 1
ATOM 1024 N N . ASN A 1 129 ? 0.757 -2.872 -13.274 1.00 83.62 129 ASN A N 1
ATOM 1025 C CA . ASN A 1 129 ? 1.410 -1.561 -13.274 1.00 83.62 129 ASN A CA 1
ATOM 1026 C C . ASN A 1 129 ? 0.428 -0.374 -13.203 1.00 83.62 129 ASN A C 1
ATOM 1028 O O . ASN A 1 129 ? 0.651 0.700 -13.766 1.00 83.62 129 ASN A O 1
ATOM 1032 N N . THR A 1 130 ? -0.689 -0.580 -12.505 1.00 84.94 130 THR A N 1
ATOM 1033 C CA . THR A 1 130 ? -1.738 0.425 -12.307 1.00 84.94 130 THR A CA 1
ATOM 1034 C C . THR A 1 130 ? -1.517 1.127 -10.972 1.00 84.94 130 THR A C 1
ATOM 1036 O O . THR A 1 130 ? -1.626 0.506 -9.910 1.00 84.94 130 THR A O 1
ATOM 1039 N N . TYR A 1 131 ? -1.223 2.429 -11.003 1.00 83.75 131 TYR A N 1
ATOM 1040 C CA . TYR A 1 131 ? -0.867 3.195 -9.803 1.00 83.75 131 TYR A CA 1
ATOM 1041 C C . TYR A 1 131 ? -1.968 3.157 -8.741 1.00 83.75 131 TYR A C 1
ATOM 1043 O O . TYR A 1 131 ? -1.692 2.885 -7.571 1.00 83.75 131 TYR A O 1
ATOM 1051 N N . SER A 1 132 ? -3.224 3.373 -9.140 1.00 82.44 132 SER A N 1
ATOM 1052 C CA . SER A 1 132 ? -4.349 3.384 -8.200 1.00 82.44 132 SER A CA 1
ATOM 1053 C C . SER A 1 132 ? -4.527 2.035 -7.499 1.00 82.44 132 SER A C 1
ATOM 1055 O O . SER A 1 132 ? -4.787 1.993 -6.299 1.00 82.44 132 SER A O 1
ATOM 1057 N N . VAL A 1 133 ? -4.306 0.925 -8.208 1.00 86.38 133 VAL A N 1
ATOM 1058 C CA . VAL A 1 133 ? -4.389 -0.424 -7.631 1.00 86.38 133 VAL A CA 1
ATOM 1059 C C . VAL A 1 133 ? -3.224 -0.689 -6.677 1.00 86.38 133 VAL A C 1
ATOM 1061 O O . VAL A 1 133 ? -3.442 -1.217 -5.587 1.00 86.38 133 VAL A O 1
ATOM 1064 N N . MET A 1 134 ? -2.005 -0.265 -7.023 1.00 87.50 134 MET A N 1
ATOM 1065 C CA . MET A 1 134 ? -0.862 -0.350 -6.105 1.00 87.50 134 MET A CA 1
ATOM 1066 C C . MET A 1 134 ? -1.111 0.448 -4.826 1.00 87.50 134 MET A C 1
ATOM 1068 O O . MET A 1 134 ? -0.886 -0.061 -3.729 1.00 87.50 134 MET A O 1
ATOM 1072 N N . ALA A 1 135 ? -1.626 1.673 -4.947 1.00 86.94 135 ALA A N 1
ATOM 1073 C CA . ALA A 1 135 ? -1.972 2.504 -3.799 1.00 86.94 135 ALA A CA 1
ATOM 1074 C C . ALA A 1 135 ? -3.001 1.811 -2.889 1.00 86.94 135 ALA A C 1
ATOM 1076 O O . ALA A 1 135 ? -2.846 1.831 -1.668 1.00 86.94 135 ALA A O 1
ATOM 1077 N N . LEU A 1 136 ? -4.001 1.131 -3.461 1.00 89.25 136 LEU A N 1
ATOM 1078 C CA . LEU A 1 136 ? -4.966 0.327 -2.702 1.00 89.25 136 LEU A CA 1
ATOM 1079 C C . LEU A 1 136 ? -4.326 -0.891 -2.022 1.00 89.25 136 LEU A C 1
ATOM 1081 O O . LEU A 1 136 ? -4.634 -1.159 -0.861 1.00 89.25 136 LEU A O 1
ATOM 1085 N N . MET A 1 137 ? -3.406 -1.596 -2.691 1.00 89.00 137 MET A N 1
ATOM 1086 C CA . MET A 1 137 ? -2.650 -2.704 -2.088 1.00 89.00 137 MET A CA 1
ATOM 1087 C C . MET A 1 137 ? -1.853 -2.234 -0.869 1.00 89.00 137 MET A C 1
ATOM 1089 O O . MET A 1 137 ? -1.979 -2.807 0.215 1.00 89.00 137 MET A O 1
ATOM 1093 N N . PHE A 1 138 ? -1.076 -1.158 -1.019 1.00 88.06 138 PHE A N 1
ATOM 1094 C CA . PHE A 1 138 ? -0.304 -0.575 0.079 1.00 88.06 138 PHE A CA 1
ATOM 1095 C C . PHE A 1 138 ? -1.205 -0.041 1.195 1.00 88.06 138 PHE A C 1
ATOM 1097 O O . PHE A 1 138 ? -0.904 -0.235 2.374 1.00 88.06 138 PHE A O 1
ATOM 1104 N N . ALA A 1 139 ? -2.343 0.568 0.852 1.00 88.88 139 ALA A N 1
ATOM 1105 C CA . ALA A 1 139 ? -3.337 0.998 1.828 1.00 88.88 139 ALA A CA 1
ATOM 1106 C C . ALA A 1 139 ? -3.908 -0.189 2.619 1.00 88.88 139 ALA A C 1
ATOM 1108 O O . ALA A 1 139 ? -4.015 -0.099 3.842 1.00 88.88 139 ALA A O 1
ATOM 1109 N N . GLY A 1 140 ? -4.215 -1.307 1.956 1.00 89.44 140 GLY A N 1
ATOM 1110 C CA . GLY A 1 140 ? -4.707 -2.532 2.589 1.00 89.44 140 GLY A CA 1
ATOM 1111 C C . GLY A 1 140 ? -3.671 -3.178 3.514 1.00 89.44 140 GLY A C 1
ATOM 1112 O O . GLY A 1 140 ? -3.990 -3.519 4.655 1.00 89.44 140 GLY A O 1
ATOM 1113 N N . LEU A 1 141 ? -2.412 -3.272 3.072 1.00 89.44 141 LEU A N 1
ATOM 1114 C CA . LEU A 1 141 ? -1.307 -3.760 3.905 1.00 89.44 141 LEU A CA 1
ATOM 1115 C C . LEU A 1 141 ? -1.098 -2.864 5.131 1.00 89.44 141 LEU A C 1
ATOM 1117 O O . LEU A 1 141 ? -1.095 -3.357 6.260 1.00 89.44 141 LEU A O 1
ATOM 1121 N N . SER A 1 142 ? -1.019 -1.546 4.933 1.00 88.81 142 SER A N 1
ATOM 1122 C CA . SER A 1 142 ? -0.915 -0.564 6.021 1.00 88.81 142 SER A CA 1
ATOM 1123 C C . SER A 1 142 ? -2.096 -0.667 6.994 1.00 88.81 142 SER A C 1
ATOM 1125 O O . SER A 1 142 ? -1.901 -0.638 8.210 1.00 88.81 142 SER A O 1
ATOM 1127 N N . PHE A 1 143 ? -3.317 -0.861 6.487 1.00 90.19 143 PHE A N 1
ATOM 1128 C CA . PHE A 1 143 ? -4.504 -1.042 7.318 1.00 90.19 143 PHE A CA 1
ATOM 1129 C C . PHE A 1 143 ? -4.420 -2.297 8.190 1.00 90.19 143 PHE A C 1
ATOM 1131 O O . PHE A 1 143 ? -4.808 -2.242 9.355 1.00 90.19 143 PHE A O 1
ATOM 1138 N N . SER A 1 144 ? -3.883 -3.408 7.675 1.00 89.38 144 SER A N 1
ATOM 1139 C CA . SER A 1 144 ? -3.715 -4.632 8.470 1.00 89.38 144 SER A CA 1
ATOM 1140 C C . SER A 1 144 ? -2.808 -4.412 9.689 1.00 89.38 144 SER A C 1
ATOM 1142 O O . SER A 1 144 ? -3.166 -4.813 10.798 1.00 89.38 144 SER A O 1
ATOM 1144 N N . GLY A 1 145 ? -1.702 -3.676 9.520 1.00 88.25 145 GLY A N 1
ATOM 1145 C CA . GLY A 1 145 ? -0.811 -3.272 10.612 1.00 88.25 145 GLY A CA 1
ATOM 1146 C C . GLY A 1 145 ? -1.491 -2.338 11.616 1.00 88.25 145 GLY A C 1
ATOM 1147 O O . GLY A 1 145 ? -1.430 -2.570 12.823 1.00 88.25 145 GLY A O 1
ATOM 1148 N N . MET A 1 146 ? -2.218 -1.325 11.130 1.00 89.50 146 MET A N 1
ATOM 1149 C CA . MET A 1 146 ? -2.999 -0.422 11.989 1.00 89.50 146 MET A CA 1
ATOM 1150 C C . MET A 1 146 ? -4.082 -1.173 12.775 1.00 89.50 146 MET A C 1
ATOM 1152 O O . MET A 1 146 ? -4.311 -0.884 13.950 1.00 89.50 146 MET A O 1
ATOM 1156 N N . TRP A 1 147 ? -4.733 -2.160 12.154 1.00 91.00 147 TRP A N 1
ATOM 1157 C CA . TRP A 1 147 ? -5.729 -2.999 12.813 1.00 91.00 147 TRP A CA 1
ATOM 1158 C C . TRP A 1 147 ? -5.099 -3.882 13.889 1.00 91.00 147 TRP A C 1
ATOM 1160 O O . TRP A 1 147 ? -5.620 -3.945 15.000 1.00 91.00 147 TRP A O 1
ATOM 1170 N N . ALA A 1 148 ? -3.956 -4.509 13.605 1.00 88.56 148 ALA A N 1
ATOM 1171 C CA . ALA A 1 148 ? -3.212 -5.283 14.596 1.00 88.56 148 ALA A CA 1
ATOM 1172 C C . ALA A 1 148 ? -2.804 -4.417 15.800 1.00 88.56 148 ALA A C 1
ATOM 1174 O O . ALA A 1 148 ? -3.014 -4.815 16.944 1.00 88.56 148 ALA A O 1
ATOM 1175 N N . MET A 1 149 ? -2.320 -3.196 15.557 1.00 88.75 149 MET A N 1
ATOM 1176 C CA . MET A 1 149 ? -2.006 -2.230 16.614 1.00 88.75 149 MET A CA 1
ATOM 1177 C C . MET A 1 149 ? -3.246 -1.852 17.439 1.00 88.75 149 MET A C 1
ATOM 1179 O O . MET A 1 149 ? -3.203 -1.870 18.670 1.00 88.75 149 MET A O 1
ATOM 1183 N N . TYR A 1 150 ? -4.376 -1.572 16.783 1.00 89.50 150 TYR A N 1
ATOM 1184 C CA . TYR A 1 150 ? -5.646 -1.305 17.463 1.00 89.50 150 TYR A CA 1
ATOM 1185 C C . TYR A 1 150 ? -6.077 -2.479 18.352 1.00 89.50 150 TYR A C 1
ATOM 1187 O O . TYR A 1 150 ? -6.474 -2.264 19.498 1.00 89.50 150 TYR A O 1
ATOM 1195 N N . LEU A 1 151 ? -5.953 -3.717 17.858 1.00 88.31 151 LEU A N 1
ATOM 1196 C CA . LEU A 1 151 ? -6.242 -4.923 18.637 1.00 88.31 151 LEU A CA 1
ATOM 1197 C C . LEU A 1 151 ? -5.341 -5.034 19.878 1.00 88.31 151 LEU A C 1
ATOM 1199 O O . LEU A 1 151 ? -5.812 -5.437 20.941 1.00 88.31 151 LEU A O 1
ATOM 1203 N N . THR A 1 152 ? -4.073 -4.639 19.782 1.00 89.75 152 THR A N 1
ATOM 1204 C CA . THR A 1 152 ? -3.160 -4.599 20.934 1.00 89.75 152 THR A CA 1
ATOM 1205 C C . THR A 1 152 ? -3.604 -3.564 21.973 1.00 89.75 152 THR A C 1
ATOM 1207 O O . THR A 1 152 ? -3.658 -3.876 23.162 1.00 89.75 152 THR A O 1
ATOM 1210 N N . PHE A 1 153 ? -4.016 -2.364 21.553 1.00 88.44 153 PHE A N 1
ATOM 1211 C CA . PHE A 1 153 ? -4.487 -1.330 22.485 1.00 88.44 153 PHE A CA 1
ATOM 1212 C C . PHE A 1 153 ? -5.785 -1.705 23.198 1.00 88.44 153 PHE A C 1
ATOM 1214 O O . PHE A 1 153 ? -5.907 -1.478 24.402 1.00 88.44 153 PHE A O 1
ATOM 1221 N N . ILE A 1 154 ? -6.742 -2.324 22.502 1.00 90.50 154 ILE A N 1
ATOM 1222 C CA . ILE A 1 154 ? -7.981 -2.777 23.155 1.00 90.50 154 ILE A CA 1
ATOM 1223 C C . ILE A 1 154 ? -7.751 -3.971 24.087 1.00 90.50 154 ILE A C 1
ATOM 1225 O O . ILE A 1 154 ? -8.526 -4.145 25.020 1.00 90.50 154 ILE A O 1
ATOM 1229 N N . ARG A 1 155 ? -6.710 -4.788 23.860 1.00 87.62 155 ARG A N 1
ATOM 1230 C CA . ARG A 1 155 ? -6.326 -5.853 24.801 1.00 87.62 155 ARG A CA 1
ATOM 1231 C C . ARG A 1 155 ? -5.793 -5.270 26.107 1.00 87.62 155 ARG A C 1
ATOM 1233 O O . ARG A 1 155 ? -6.109 -5.804 27.161 1.00 87.62 155 ARG A O 1
ATOM 1240 N N . ALA A 1 156 ? -5.037 -4.174 26.038 1.00 89.25 156 ALA A N 1
ATOM 1241 C CA . ALA A 1 156 ? -4.541 -3.475 27.222 1.00 89.25 156 ALA A CA 1
ATOM 1242 C C . ALA A 1 156 ? -5.648 -2.685 27.947 1.00 89.25 156 ALA A C 1
ATOM 1244 O O . ALA A 1 156 ? -5.744 -2.734 29.169 1.00 89.25 156 ALA A O 1
ATOM 1245 N N . TYR A 1 157 ? -6.510 -1.982 27.202 1.00 88.81 157 TYR A N 1
ATOM 1246 C CA . TYR A 1 157 ? -7.550 -1.111 27.764 1.00 88.81 157 TYR A CA 1
ATOM 1247 C C . TYR A 1 157 ? -8.891 -1.264 27.015 1.00 88.81 157 TYR A C 1
ATOM 1249 O O . TYR A 1 157 ? -9.256 -0.419 26.185 1.00 88.81 157 TYR A O 1
ATOM 1257 N N . PRO A 1 158 ? -9.679 -2.314 27.315 1.00 83.94 158 PRO A N 1
ATOM 1258 C CA . PRO A 1 158 ? -10.874 -2.672 26.542 1.00 83.94 158 PRO A CA 1
ATOM 1259 C C . PRO A 1 158 ? -11.999 -1.631 26.610 1.00 83.94 158 PRO A C 1
ATOM 1261 O O . PRO A 1 158 ? -12.726 -1.438 25.634 1.00 83.94 158 PRO A O 1
ATOM 1264 N N . LEU A 1 159 ? -12.120 -0.897 27.722 1.00 87.62 159 LEU A N 1
ATOM 1265 C CA . LEU A 1 159 ? -13.142 0.144 27.913 1.00 87.62 159 LEU A CA 1
ATOM 1266 C C . LEU A 1 159 ? -12.993 1.324 26.934 1.00 87.62 159 LEU A C 1
ATOM 1268 O O . LEU A 1 159 ? -13.964 2.024 26.644 1.00 87.62 159 LEU A O 1
ATOM 1272 N N . LEU A 1 160 ? -11.793 1.537 26.385 1.00 87.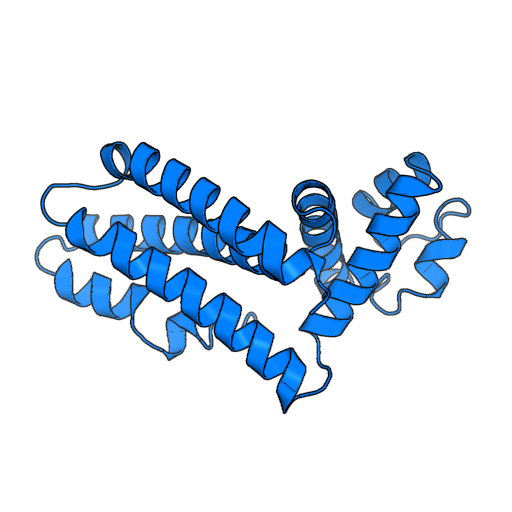12 160 LEU A N 1
ATOM 1273 C CA . LEU A 1 160 ? -11.463 2.690 25.541 1.00 87.12 160 LEU A CA 1
ATOM 1274 C C . LEU A 1 160 ? -11.537 2.394 24.034 1.00 87.12 160 LEU A C 1
ATOM 1276 O O . LEU A 1 160 ? -11.128 3.230 23.226 1.00 87.12 160 LEU A O 1
ATOM 1280 N N . TYR A 1 161 ? -12.108 1.255 23.624 1.00 84.06 161 TYR A N 1
ATOM 1281 C CA . TYR A 1 161 ? -12.145 0.809 22.222 1.00 84.06 161 TYR A CA 1
ATOM 1282 C C . TYR A 1 161 ? -12.669 1.860 21.225 1.00 84.06 161 TYR A C 1
ATOM 1284 O O . TYR A 1 161 ? -12.197 1.909 20.089 1.00 84.06 161 TYR A O 1
ATOM 1292 N N . LYS A 1 162 ? -13.614 2.723 21.635 1.00 85.69 162 LYS A N 1
ATOM 1293 C CA . LYS A 1 162 ? -14.146 3.817 20.799 1.00 85.69 162 LYS A CA 1
ATOM 1294 C C . LYS A 1 162 ? -13.124 4.941 20.590 1.00 85.69 162 LYS A C 1
ATOM 1296 O O . LYS A 1 162 ? -12.993 5.459 19.481 1.00 85.69 162 LYS A O 1
ATOM 1301 N N . ARG A 1 163 ? -12.406 5.314 21.657 1.00 86.12 163 ARG A N 1
ATOM 1302 C CA . ARG A 1 163 ? -11.396 6.382 21.624 1.00 86.12 163 ARG A CA 1
ATOM 1303 C C . ARG A 1 163 ? -10.199 5.944 20.788 1.00 86.12 163 ARG A C 1
ATOM 1305 O O . ARG A 1 163 ? -9.784 6.688 19.909 1.00 86.12 163 ARG A O 1
ATOM 1312 N N . PHE A 1 164 ? -9.739 4.703 20.962 1.00 86.06 164 PHE A N 1
ATOM 1313 C CA . PHE A 1 164 ? -8.672 4.150 20.126 1.00 86.06 164 PHE A CA 1
ATOM 1314 C C . PHE A 1 164 ? -9.077 3.988 18.664 1.00 86.06 164 PHE A C 1
ATOM 1316 O O . PHE A 1 164 ? -8.256 4.252 17.799 1.00 86.06 164 PHE A O 1
ATOM 1323 N N . ALA A 1 165 ? -10.327 3.623 18.359 1.00 83.25 165 ALA A N 1
ATOM 1324 C CA . ALA A 1 165 ? -10.767 3.551 16.965 1.00 83.25 165 ALA A CA 1
ATOM 1325 C C . ALA A 1 165 ? -10.661 4.927 16.286 1.00 83.25 165 ALA A C 1
ATOM 1327 O O . ALA A 1 165 ? -10.149 5.032 15.176 1.00 83.25 165 ALA A O 1
ATOM 1328 N N . THR A 1 166 ? -11.078 5.985 16.987 1.00 83.19 166 THR A N 1
ATOM 1329 C CA . THR A 1 166 ? -10.965 7.370 16.502 1.00 83.19 166 THR A CA 1
ATOM 1330 C C . THR A 1 166 ? -9.503 7.779 16.334 1.00 83.19 166 THR A C 1
ATOM 1332 O O . THR A 1 166 ? -9.122 8.277 15.279 1.00 83.19 166 THR A O 1
ATOM 1335 N N . ALA A 1 167 ? -8.668 7.503 17.338 1.00 83.44 167 ALA A N 1
ATOM 1336 C CA . ALA A 1 167 ? -7.262 7.883 17.326 1.00 83.44 167 ALA A CA 1
ATOM 1337 C C . ALA A 1 167 ? -6.435 7.136 16.266 1.00 83.44 167 ALA A C 1
ATOM 1339 O O . ALA A 1 167 ? -5.583 7.724 15.615 1.00 83.44 167 ALA A O 1
ATOM 1340 N N . VAL A 1 168 ? -6.681 5.842 16.067 1.00 82.75 168 VAL A N 1
ATOM 1341 C CA . VAL A 1 168 ? -5.881 5.031 15.142 1.00 82.75 168 VAL A CA 1
ATOM 1342 C C . VAL A 1 168 ? -6.332 5.224 13.698 1.00 82.75 168 VAL A C 1
ATOM 1344 O O . VAL A 1 168 ? -5.488 5.345 12.818 1.00 82.75 168 VAL A O 1
ATOM 1347 N N . PHE A 1 169 ? -7.641 5.257 13.430 1.00 80.81 169 PHE A N 1
ATOM 1348 C CA . PHE A 1 169 ? -8.148 5.201 12.053 1.00 80.81 169 PHE A CA 1
ATOM 1349 C C . PHE A 1 169 ? -8.605 6.544 11.487 1.00 80.81 169 PHE A C 1
ATOM 1351 O O . PHE A 1 169 ? -8.613 6.705 10.271 1.00 80.81 169 PHE A O 1
ATOM 1358 N N . PHE A 1 170 ? -9.000 7.489 12.341 1.00 75.81 170 PHE A N 1
ATOM 1359 C CA . PHE A 1 170 ? -9.676 8.715 11.910 1.00 75.81 170 PHE A CA 1
ATOM 1360 C C . PHE A 1 170 ? -8.917 9.996 12.278 1.00 75.81 170 PHE A C 1
ATOM 1362 O O . PHE A 1 170 ? -9.345 11.077 11.878 1.00 75.81 170 PHE A O 1
ATOM 1369 N N . LEU A 1 171 ? -7.784 9.908 12.992 1.00 70.88 171 LEU A N 1
ATOM 1370 C CA . LEU A 1 171 ? -6.905 11.062 13.180 1.00 70.88 171 LEU A CA 1
ATOM 1371 C C . LEU A 1 171 ? -6.196 11.397 11.856 1.00 70.88 171 LEU A C 1
ATOM 1373 O O . LEU A 1 171 ? -5.441 10.563 11.344 1.00 70.88 171 LEU A O 1
ATOM 1377 N N . PRO A 1 172 ? -6.372 12.621 11.319 1.00 56.53 172 PRO A N 1
ATOM 1378 C CA . PRO A 1 172 ? -5.779 13.009 10.044 1.00 56.53 172 PRO A CA 1
ATOM 1379 C C . PRO A 1 172 ? -4.253 12.925 10.067 1.00 56.53 172 PRO A C 1
ATOM 1381 O O . PRO A 1 172 ? -3.654 12.515 9.085 1.00 56.53 172 PRO A O 1
ATOM 1384 N N . SER A 1 173 ? -3.599 13.244 11.186 1.00 51.34 173 SER A N 1
ATOM 1385 C CA . SER A 1 173 ? -2.138 13.146 11.298 1.00 51.34 173 SER A CA 1
ATOM 1386 C C . SER A 1 173 ? -1.623 11.712 11.133 1.00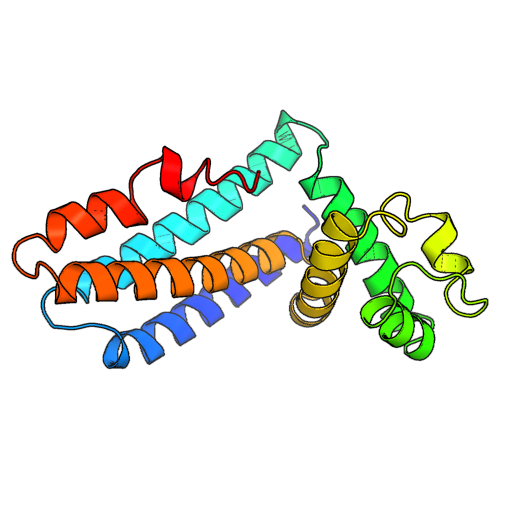 51.34 173 SER A C 1
ATOM 1388 O O . SER A 1 173 ? -0.593 11.499 10.504 1.00 51.34 173 SER A O 1
ATOM 1390 N N . VAL A 1 174 ? -2.362 10.722 11.635 1.00 54.00 174 VAL A N 1
ATOM 1391 C CA . VAL A 1 174 ? -1.964 9.306 11.611 1.00 54.00 174 VAL A CA 1
ATOM 1392 C C . VAL A 1 174 ? -2.265 8.664 10.257 1.00 54.00 174 VAL A C 1
ATOM 1394 O O . VAL A 1 174 ? -1.513 7.811 9.789 1.00 54.00 174 VAL A O 1
ATOM 1397 N N . TYR A 1 175 ? -3.354 9.074 9.605 1.00 50.31 175 TYR A N 1
ATOM 1398 C CA . TYR A 1 175 ? -3.770 8.487 8.335 1.00 50.31 175 TYR A CA 1
ATOM 1399 C C . TYR A 1 175 ? -3.278 9.257 7.090 1.00 50.31 175 TYR A C 1
ATOM 1401 O O . TYR A 1 175 ? -2.981 8.629 6.075 1.00 50.31 175 TYR A O 1
ATOM 1409 N N . PHE A 1 176 ? -3.141 10.584 7.175 1.00 48.50 176 PHE A N 1
ATOM 1410 C CA . PHE A 1 176 ? -2.731 11.475 6.077 1.00 48.50 176 PHE A CA 1
ATOM 1411 C C . PHE A 1 176 ? -1.238 11.852 6.132 1.00 48.50 176 PHE A C 1
ATOM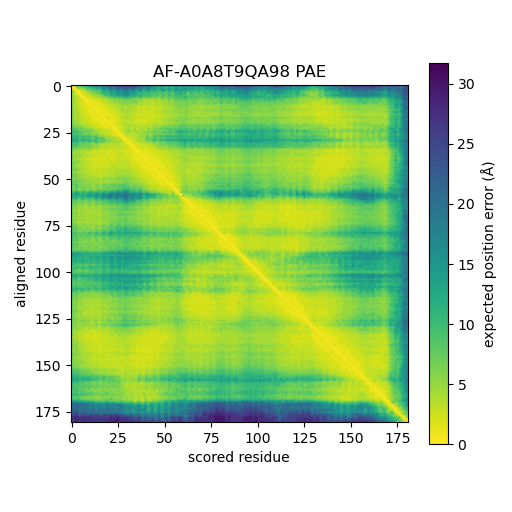 1413 O O . PHE A 1 176 ? -0.623 12.038 5.089 1.00 48.50 176 PHE A O 1
ATOM 1420 N N . TRP A 1 177 ? -0.639 11.939 7.330 1.00 51.31 177 TRP A N 1
ATOM 1421 C CA . TRP A 1 177 ? 0.724 12.462 7.547 1.00 51.31 177 TRP A CA 1
ATOM 1422 C C . TRP A 1 1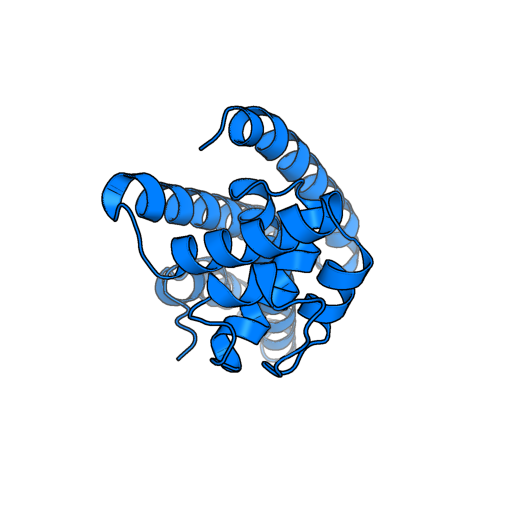77 ? 1.677 11.485 8.246 1.00 51.31 177 TRP A C 1
ATOM 1424 O O . TRP A 1 177 ? 2.637 11.924 8.877 1.00 51.31 177 TRP A O 1
ATOM 1434 N N . GLY A 1 178 ? 1.451 10.172 8.138 1.00 42.38 178 GLY A N 1
ATOM 1435 C CA . GLY A 1 178 ? 2.419 9.165 8.581 1.00 42.38 178 GLY A CA 1
ATOM 1436 C C . GLY A 1 178 ? 3.710 9.249 7.760 1.00 42.38 178 GLY A C 1
ATOM 1437 O O . GLY A 1 178 ? 3.915 8.452 6.850 1.00 42.38 178 GLY A O 1
ATOM 1438 N N . ARG A 1 179 ? 4.548 10.254 8.038 1.00 31.58 179 ARG A N 1
ATOM 1439 C CA . ARG A 1 179 ? 5.887 10.410 7.478 1.00 31.58 179 ARG A CA 1
ATOM 1440 C C . ARG A 1 179 ? 6.747 9.285 8.034 1.00 31.58 179 ARG A C 1
ATOM 1442 O O . ARG A 1 179 ? 6.968 9.214 9.239 1.00 31.58 179 ARG A O 1
ATOM 1449 N N . VAL A 1 180 ? 7.232 8.434 7.140 1.00 31.16 180 VAL A N 1
ATOM 1450 C CA . VAL A 1 180 ? 8.474 7.704 7.375 1.00 31.16 180 VAL A CA 1
ATOM 1451 C C . VAL A 1 180 ? 9.571 8.762 7.290 1.00 31.16 180 VAL A C 1
ATOM 1453 O O . VAL A 1 180 ? 9.834 9.294 6.214 1.00 31.16 180 VAL A O 1
ATOM 1456 N N . SER A 1 181 ? 10.068 9.173 8.454 1.00 31.53 181 SER A N 1
ATOM 1457 C CA . SER A 1 181 ? 11.379 9.808 8.598 1.00 31.53 181 SER A CA 1
ATOM 1458 C C . SER A 1 181 ? 12.475 8.785 8.357 1.00 31.53 181 SER A C 1
ATOM 1460 O O . SER A 1 181 ? 12.291 7.660 8.880 1.00 31.53 181 SER A O 1
#

Secondary structure (DSSP, 8-state):
--HHHHHHHHHHHHHHHHHHHHHHHHH--TTTHHHHHHHHHHHHHHHHHHHHHIIIIIS-SHHHHHHHHHHHHHHHHHH-HHHHHHHHH--S---TTTHHHHTT-TTTT-HHHHHHHHHHHHHHHHTTT-HHHHHHHHHHHHHHHHHHHHHHHHHH-GGGHHHHHIIIII-HHHHH-----

Foldseek 3Di:
DPPLLVPLLVVLVVVLVVVQVVCLVVLDDPVCSVLSVVLLVLLLVLLVVVVVCCVPPVVDDLLVLLLVLLVLLLVCCVVPVPLSVCLLVDQLDDDPSVVVSCVPNPCSNVRVSSPSSSVLNVVCVVSVSRSSSSSSVVSSVVSVVLSVVLVVVCVVPVVCSVVSSCVSRPPCCNSVVPDPD

Sequence (181 aa):
MKLQDLLLTPIYLAIFYGIAYGVRGKVTNAFTRRYFIPALTAKFVGAIALGLVYQFYYGGGDTFNYTRHVDIIYRAFGESPVAAIKLIFSHGEFDPVTAPYTGTMYWYKSATEFFVIRIAAVASLLSFNTYSVMALMFAGLSFSGMWAMYLTFIRAYPLLYKRFATAVFFLPSVYFWGRVS

Solvent-accessible surface area (backbone atoms only — not comparable to full-atom values): 10142 Å² total; per-residue (Å²): 134,57,78,62,44,71,60,48,37,60,55,51,48,50,50,53,48,51,52,48,62,65,47,43,72,79,78,40,47,93,83,51,52,75,48,54,60,61,39,50,51,52,44,46,52,52,42,51,50,49,52,48,45,38,60,76,70,60,73,50,55,70,71,51,52,44,52,51,52,20,48,53,44,51,50,28,47,76,77,37,52,69,35,25,54,49,59,57,73,50,87,52,69,93,43,86,76,40,45,85,59,49,78,75,31,84,48,45,76,36,69,71,62,35,52,54,30,38,57,48,32,58,44,26,66,79,35,73,69,29,67,64,42,37,44,46,51,52,34,51,54,53,46,52,52,53,49,52,52,50,54,53,49,33,70,77,42,59,92,46,46,69,59,50,50,44,55,62,56,64,31,59,60,60,66,75,58,67,70,86,124

Organism: NCBI:txid2932248

Radius of gyration: 18.56 Å; Cα contacts (8 Å, |Δi|>4): 142; chains: 1; bounding box: 46×33×50 Å

pLDDT: mean 82.97, std 11.2, range [31.16, 92.25]

Nearest PDB structures (foldseek):
  7nna-assembly1_A  TM=1.704E-01  e=3.898E+00  Klebsiella pneumoniae